Protein AF-B7IHK9-F1 (afdb_monomer_lite)

Sequence (211 aa):
MLEVIFTLIFIVLFRFIILKFLGYDRKSILLRDSEFWSLLIFVGIALSIFFDKSNYLLYILVLLGILMNVFNYISYRLTFASMLSRIFIFLILLFPKYIWIVSIFAIFSIYRMKRTPIYNWIYNSKVAEQIAKTCEKGEYTRKPIIVFAPFNRSAIFYGKGFTVNVKEDKAIFRISRKTHRLLGFPKLSEFCEKFSEYIRGWLNDKGKEFN

Foldseek 3Di:
DVVLVVLVVCVVVVVVVLCVVLPVDPPDPVCVVLVVVLVVLVVQLSVCVVPPPPCPSNVVSLVVQLVSLVVCCVQFVDDPLLSVLSNVQSVQSSPSVRNVVNVVSVVVVSVVCVQEPEDEPPPVLVVLLVLLVVADADDDDQAKDKDFDALCGWYWYTDRQKIWTDDRGIITIGHDPVSCVVSVRGPVNSSVVVVVVVSSVVSVVVVVVVD

Organism: Thermosipho africanus (strain TCF52B) (NCBI:txid484019)

Secondary structure (DSSP, 8-state):
-HHHHHHHHHHHHHHHHHHHHTT--TT-HHHHHHHHHHHHHHHHHHHHHHH-TTSHHHHHHHHHHHHHHHHHHHHH---HHHHHHHHHHHHHTT-GGGTTHHHHHHHHHHHHHHHS-EEE-HHHHHHHHHHHTTSPB----SSPEEEE---SS-EEEEETTEEEEEETTEEEEEE-HHHHHHTT-B-HHHHHHHHHHHHHHHHHHHHHHT-

pLDDT: mean 70.39, std 16.06, range [32.66, 94.06]

Structure (mmCIF, N/CA/C/O backbone):
data_AF-B7IHK9-F1
#
_entry.id   AF-B7IHK9-F1
#
loop_
_atom_site.group_PDB
_atom_site.id
_atom_site.type_symbol
_atom_site.label_atom_id
_atom_site.label_alt_id
_atom_site.label_comp_id
_atom_site.label_asym_id
_atom_site.label_entity_id
_atom_site.label_seq_id
_atom_site.pdbx_PDB_ins_code
_atom_site.Cartn_x
_atom_site.Cartn_y
_atom_site.Cartn_z
_atom_site.occupancy
_atom_site.B_iso_or_equiv
_atom_site.auth_seq_id
_atom_site.auth_comp_id
_atom_site.auth_asym_id
_atom_site.auth_atom_id
_atom_site.pdbx_PDB_model_num
ATOM 1 N N . MET A 1 1 ? -17.037 -0.807 33.272 1.00 53.00 1 MET A N 1
ATOM 2 C CA . MET A 1 1 ? -15.613 -0.616 33.649 1.00 53.00 1 MET A CA 1
ATOM 3 C C . MET A 1 1 ? -14.760 -1.805 33.204 1.00 53.00 1 MET A C 1
ATOM 5 O O . MET A 1 1 ? -13.870 -1.609 32.387 1.00 53.00 1 MET A O 1
ATOM 9 N N . LEU A 1 2 ? -15.082 -3.030 33.641 1.00 53.53 2 LEU A N 1
ATOM 10 C CA . LEU A 1 2 ? -14.418 -4.263 33.188 1.00 53.53 2 LEU A CA 1
ATOM 11 C C . LEU A 1 2 ? -14.478 -4.444 31.657 1.00 53.53 2 LEU A C 1
ATOM 13 O O . LEU A 1 2 ? -13.481 -4.779 31.033 1.00 53.53 2 LEU A O 1
ATOM 17 N N . GLU A 1 3 ? -15.623 -4.120 31.050 1.00 52.09 3 GLU A N 1
ATOM 18 C CA . GLU A 1 3 ? -15.845 -4.181 29.597 1.00 52.09 3 GLU A CA 1
ATOM 19 C C . GLU A 1 3 ? -14.900 -3.268 28.806 1.00 52.09 3 GLU A C 1
ATOM 21 O O . GLU A 1 3 ? -14.404 -3.654 27.752 1.00 52.09 3 GLU A O 1
ATOM 26 N N . VAL A 1 4 ? -14.590 -2.076 29.327 1.00 56.28 4 VAL A N 1
ATOM 27 C CA . VAL A 1 4 ? -13.685 -1.115 28.674 1.00 56.28 4 VAL A CA 1
ATOM 28 C C . VAL A 1 4 ? -12.248 -1.630 28.725 1.00 56.28 4 VAL A C 1
ATOM 30 O O . VAL A 1 4 ? -11.572 -1.650 27.700 1.00 56.28 4 VAL A O 1
ATOM 33 N N . ILE A 1 5 ? -11.808 -2.122 29.889 1.00 58.84 5 ILE A N 1
ATOM 34 C CA . ILE A 1 5 ? -10.473 -2.712 30.083 1.00 58.84 5 ILE A CA 1
ATOM 35 C C . ILE A 1 5 ? -10.306 -3.959 29.209 1.00 58.84 5 ILE A C 1
ATOM 37 O O . ILE A 1 5 ? -9.303 -4.094 28.512 1.00 58.84 5 ILE A O 1
ATOM 41 N N . PHE A 1 6 ? -11.307 -4.840 29.187 1.00 57.94 6 PHE A N 1
ATOM 42 C CA . PHE A 1 6 ? -11.294 -6.046 28.366 1.00 57.94 6 PHE A CA 1
ATOM 43 C C . PHE A 1 6 ? -11.250 -5.710 26.872 1.00 57.94 6 PHE A C 1
ATOM 45 O O . PHE A 1 6 ? -10.458 -6.293 26.138 1.00 57.94 6 PHE A O 1
ATOM 52 N N . THR A 1 7 ? -12.024 -4.717 26.422 1.00 58.62 7 THR A N 1
ATOM 53 C CA . THR A 1 7 ? -12.016 -4.265 25.020 1.00 58.62 7 THR A CA 1
ATOM 54 C C . THR A 1 7 ? -10.671 -3.639 24.639 1.00 58.62 7 THR A C 1
ATOM 56 O O . THR A 1 7 ? -10.183 -3.857 23.534 1.00 58.62 7 THR A O 1
ATOM 59 N N . LEU A 1 8 ? -10.017 -2.925 25.559 1.00 59.84 8 LEU A N 1
ATOM 60 C CA . LEU A 1 8 ? -8.675 -2.366 25.374 1.00 59.84 8 LEU A CA 1
ATOM 61 C C . LEU A 1 8 ? -7.597 -3.441 25.261 1.00 59.84 8 LEU A C 1
ATOM 63 O O . LEU A 1 8 ? -6.810 -3.424 24.314 1.00 59.84 8 LEU A O 1
ATOM 67 N N . ILE A 1 9 ? -7.585 -4.389 26.199 1.00 60.88 9 ILE A N 1
ATOM 68 C CA . ILE A 1 9 ? -6.661 -5.527 26.192 1.00 60.88 9 ILE A CA 1
ATOM 69 C C . ILE A 1 9 ? -6.882 -6.360 24.931 1.00 60.88 9 ILE A C 1
ATOM 71 O O . ILE A 1 9 ? -5.911 -6.710 24.260 1.00 60.88 9 ILE A O 1
ATOM 75 N N . PHE A 1 10 ? -8.142 -6.603 24.560 1.00 62.03 10 PHE A N 1
ATOM 76 C CA . PHE A 1 10 ? -8.496 -7.266 23.316 1.00 62.03 10 PHE A CA 1
ATOM 77 C C . PHE A 1 10 ? -7.943 -6.493 22.123 1.00 62.03 10 PHE A C 1
ATOM 79 O O . PHE A 1 10 ? -7.165 -7.061 21.382 1.00 62.03 10 PHE A O 1
ATOM 86 N N . ILE A 1 11 ? -8.220 -5.198 21.956 1.00 58.72 11 ILE A N 1
ATOM 87 C CA . ILE A 1 11 ? -7.730 -4.420 20.805 1.00 58.72 11 ILE A CA 1
ATOM 88 C C . ILE A 1 11 ? -6.197 -4.419 20.719 1.00 58.72 11 ILE A C 1
ATOM 90 O O . ILE A 1 11 ? -5.654 -4.570 19.623 1.00 58.72 11 ILE A O 1
ATOM 94 N N . VAL A 1 12 ? -5.489 -4.294 21.846 1.00 58.69 12 VAL A N 1
ATOM 95 C CA . VAL A 1 12 ? -4.018 -4.313 21.880 1.00 58.69 12 VAL A CA 1
ATOM 96 C C . VAL A 1 12 ? -3.480 -5.699 21.517 1.00 58.69 12 VAL A C 1
ATOM 98 O O . VAL A 1 12 ? -2.696 -5.814 20.573 1.00 58.69 12 VAL A O 1
ATOM 101 N N . LEU A 1 13 ? -3.922 -6.761 22.199 1.00 51.97 13 LEU A N 1
ATOM 102 C CA . LEU A 1 13 ? -3.488 -8.136 21.919 1.00 51.97 13 LEU A CA 1
ATOM 103 C C . LEU A 1 13 ? -3.868 -8.567 20.503 1.00 51.97 13 LEU A C 1
ATOM 105 O O . LEU A 1 13 ? -3.041 -9.111 19.777 1.00 51.97 13 LEU A O 1
ATOM 109 N N . PHE A 1 14 ? -5.088 -8.263 20.078 1.00 56.47 14 PHE A N 1
ATOM 110 C CA . PHE A 1 14 ? -5.621 -8.573 18.758 1.00 56.47 14 PHE A CA 1
ATOM 111 C C . PHE A 1 14 ? -4.801 -7.885 17.668 1.00 56.47 14 PHE A C 1
ATOM 113 O O . PHE A 1 14 ? -4.414 -8.529 16.697 1.00 56.47 14 PHE A O 1
ATOM 120 N N . ARG A 1 15 ? -4.405 -6.621 17.863 1.00 53.59 15 ARG A N 1
ATOM 121 C CA . ARG A 1 15 ? -3.513 -5.904 16.943 1.00 53.59 15 ARG A CA 1
ATOM 122 C C . ARG A 1 15 ? -2.132 -6.558 16.840 1.00 53.59 15 ARG A C 1
ATOM 124 O O . ARG A 1 15 ? -1.636 -6.724 15.728 1.00 53.59 15 ARG A O 1
ATOM 131 N N . PHE A 1 16 ? -1.528 -6.978 17.954 1.00 50.44 16 PHE A N 1
ATOM 132 C CA . PHE A 1 16 ? -0.234 -7.677 17.942 1.00 50.44 16 PHE A CA 1
ATOM 133 C C . PHE A 1 16 ? -0.311 -9.076 17.314 1.00 50.44 16 PHE A C 1
ATOM 135 O O . PHE A 1 16 ? 0.596 -9.465 16.576 1.00 50.44 16 PHE A O 1
ATOM 142 N N . ILE A 1 17 ? -1.395 -9.814 17.561 1.00 48.75 17 ILE A N 1
ATOM 143 C CA . ILE A 1 17 ? -1.632 -11.143 16.988 1.00 48.75 17 ILE A CA 1
ATOM 144 C C . ILE A 1 17 ? -1.840 -11.041 15.474 1.00 48.75 17 ILE A C 1
ATOM 146 O O . ILE A 1 17 ? -1.217 -11.797 14.737 1.00 48.75 17 ILE A O 1
ATOM 150 N N . ILE A 1 18 ? -2.623 -10.070 14.993 1.00 47.12 18 ILE A N 1
ATOM 151 C CA . ILE A 1 18 ? -2.865 -9.835 13.558 1.00 47.12 18 ILE A CA 1
ATOM 152 C C . ILE A 1 18 ? -1.580 -9.437 12.834 1.00 47.12 18 ILE A C 1
ATOM 154 O O . ILE A 1 18 ? -1.286 -9.981 11.773 1.00 47.12 18 ILE A O 1
ATOM 158 N N . LEU A 1 19 ? -0.788 -8.526 13.409 1.00 48.34 19 LEU A N 1
ATOM 159 C CA . LEU A 1 19 ? 0.501 -8.133 12.834 1.00 48.34 19 LEU A CA 1
ATOM 160 C C . LEU A 1 19 ? 1.460 -9.333 12.740 1.00 48.34 19 LEU A C 1
ATOM 162 O O . LEU A 1 19 ? 2.167 -9.486 11.747 1.00 48.34 19 LEU A O 1
ATOM 166 N N . LYS A 1 20 ? 1.444 -10.235 13.728 1.00 38.94 20 LYS A N 1
ATOM 167 C CA . LYS A 1 20 ? 2.249 -11.463 13.698 1.00 38.94 20 LYS A CA 1
ATOM 168 C C . LYS A 1 20 ? 1.722 -12.491 12.682 1.00 38.94 20 LYS A C 1
ATOM 170 O O . LYS A 1 20 ? 2.522 -13.066 11.952 1.00 38.94 20 LYS A O 1
ATOM 175 N N . PHE A 1 21 ? 0.406 -12.699 12.597 1.00 43.78 21 PHE A N 1
ATOM 176 C CA . PHE A 1 21 ? -0.220 -13.669 11.682 1.00 43.78 21 PHE A CA 1
ATOM 177 C C . PHE A 1 21 ? -0.169 -13.245 10.208 1.00 43.78 21 PHE A C 1
ATOM 179 O O . PHE A 1 21 ? -0.118 -14.096 9.328 1.00 43.78 21 PHE A O 1
ATOM 186 N N . LEU A 1 22 ? -0.166 -11.940 9.922 1.00 42.59 22 LEU A N 1
ATOM 187 C CA . LEU A 1 22 ? -0.111 -11.404 8.556 1.00 42.59 22 LEU A CA 1
ATOM 188 C C . LEU A 1 22 ? 1.321 -11.247 8.012 1.00 42.59 22 LEU A C 1
ATOM 190 O O . LEU A 1 22 ? 1.508 -10.638 6.960 1.00 42.59 22 LEU A O 1
ATOM 194 N N . GLY A 1 23 ? 2.338 -11.770 8.709 1.00 35.66 23 GLY A N 1
ATOM 195 C CA . GLY A 1 23 ? 3.727 -11.729 8.241 1.00 35.66 23 GLY A CA 1
ATOM 196 C C . GLY A 1 23 ? 4.318 -10.318 8.175 1.00 35.66 23 GLY A C 1
ATOM 197 O O . GLY A 1 23 ? 5.207 -10.060 7.363 1.00 35.66 23 GLY A O 1
ATOM 198 N N . TYR A 1 24 ? 3.823 -9.390 9.004 1.00 42.25 24 TYR A N 1
ATOM 199 C CA . TYR A 1 24 ? 4.371 -8.040 9.111 1.00 42.25 24 TYR A CA 1
ATOM 200 C C . TYR A 1 24 ? 5.760 -8.115 9.760 1.00 42.25 24 TYR A C 1
ATOM 202 O O . TYR A 1 24 ? 5.908 -8.123 10.984 1.00 42.25 24 TYR A O 1
ATOM 210 N N . ASP A 1 25 ? 6.800 -8.205 8.932 1.00 38.53 25 ASP A N 1
ATOM 211 C CA . ASP A 1 25 ? 8.175 -8.170 9.414 1.00 38.53 25 ASP A CA 1
ATOM 212 C C . ASP A 1 25 ? 8.459 -6.762 9.974 1.00 38.53 25 ASP A C 1
ATOM 214 O O . ASP A 1 25 ? 8.262 -5.749 9.296 1.00 38.53 25 ASP A O 1
ATOM 218 N N . ARG A 1 26 ? 8.885 -6.685 11.243 1.00 40.47 26 ARG A N 1
ATOM 219 C CA . ARG 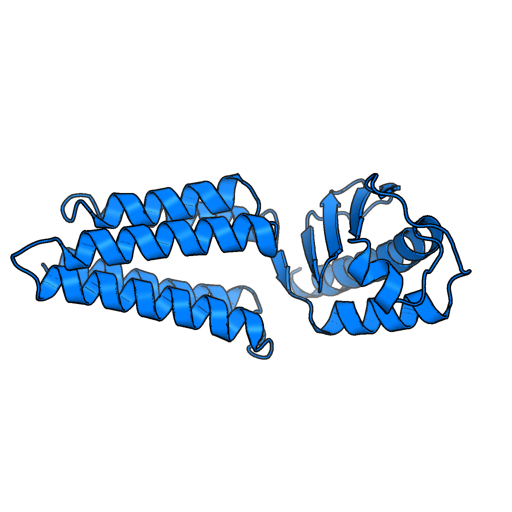A 1 26 ? 8.959 -5.478 12.104 1.00 40.47 26 ARG A CA 1
ATOM 220 C C . ARG A 1 26 ? 9.871 -4.342 11.589 1.00 40.47 26 ARG A C 1
ATOM 222 O O . ARG A 1 26 ? 10.191 -3.430 12.352 1.00 40.47 26 ARG A O 1
ATOM 229 N N . LYS A 1 27 ? 10.349 -4.365 10.346 1.00 32.66 27 LYS A N 1
ATOM 230 C CA . LYS A 1 27 ? 11.516 -3.592 9.884 1.00 32.66 27 LYS A CA 1
ATOM 231 C C . LYS A 1 27 ? 11.222 -2.213 9.287 1.00 32.66 27 LYS A C 1
ATOM 233 O O . LYS A 1 27 ? 12.161 -1.453 9.076 1.00 32.66 27 LYS A O 1
ATOM 238 N N . SER A 1 28 ? 9.969 -1.830 9.034 1.00 39.12 28 SER A N 1
ATOM 239 C CA . SER A 1 28 ? 9.675 -0.502 8.471 1.00 39.12 28 SER A CA 1
ATOM 240 C C . SER A 1 28 ? 9.427 0.559 9.549 1.00 39.12 28 SER A C 1
ATOM 242 O O . SER A 1 28 ? 8.359 0.592 10.159 1.00 39.12 28 SER A O 1
ATOM 244 N N . ILE A 1 29 ? 10.399 1.456 9.724 1.00 35.28 29 ILE A N 1
ATOM 245 C CA . ILE A 1 29 ? 10.395 2.566 10.697 1.00 35.28 29 ILE A CA 1
ATOM 246 C C . ILE A 1 29 ? 9.140 3.455 10.567 1.00 35.28 29 ILE A C 1
ATOM 248 O O . ILE A 1 29 ? 8.509 3.765 11.564 1.00 35.28 29 ILE A O 1
ATOM 252 N N . LEU A 1 30 ? 8.682 3.760 9.347 1.00 33.56 30 LEU A N 1
ATOM 253 C CA . LEU A 1 30 ? 7.534 4.657 9.115 1.00 33.56 30 LEU A CA 1
ATOM 254 C C . LEU A 1 30 ? 6.160 4.067 9.486 1.00 33.56 30 LEU A C 1
ATOM 256 O O . LEU A 1 30 ? 5.282 4.792 9.954 1.00 33.56 30 LEU A O 1
ATOM 260 N N . LEU A 1 31 ? 5.956 2.756 9.293 1.00 41.50 31 LEU A N 1
ATOM 261 C CA . LEU A 1 31 ? 4.771 2.082 9.842 1.00 41.50 31 LEU A CA 1
ATOM 262 C C . LEU A 1 31 ? 4.853 2.057 11.351 1.00 41.50 31 LEU A C 1
ATOM 264 O O . LEU A 1 31 ? 3.855 2.360 11.986 1.00 41.50 31 LEU A O 1
ATOM 268 N N . ARG A 1 32 ? 6.041 1.774 11.896 1.00 45.56 32 ARG A N 1
ATOM 269 C CA . ARG A 1 32 ? 6.283 1.774 13.332 1.00 45.56 32 ARG A CA 1
ATOM 270 C C . ARG A 1 32 ? 5.924 3.130 13.939 1.00 45.56 32 ARG A C 1
ATOM 272 O O . ARG A 1 32 ? 5.218 3.131 14.931 1.00 45.56 32 ARG A O 1
ATOM 279 N N . ASP A 1 33 ? 6.273 4.245 13.296 1.00 39.97 33 ASP A N 1
ATOM 280 C CA . ASP A 1 33 ? 5.913 5.591 13.756 1.00 39.97 33 ASP A CA 1
ATOM 281 C C . ASP A 1 33 ? 4.406 5.847 13.661 1.00 39.97 33 ASP A C 1
ATOM 283 O O . ASP A 1 33 ? 3.785 6.228 14.647 1.00 39.97 33 ASP A O 1
ATOM 287 N N . SER A 1 34 ? 3.767 5.593 12.513 1.00 47.97 34 SER A N 1
ATOM 288 C CA . SER A 1 34 ? 2.313 5.800 12.380 1.00 47.97 34 SER A CA 1
ATOM 289 C C . SER A 1 34 ? 1.496 4.884 13.304 1.00 47.97 34 SER A C 1
ATOM 291 O O . SER A 1 34 ? 0.460 5.282 13.840 1.00 47.97 34 SER A O 1
ATOM 293 N N . GLU A 1 35 ? 1.976 3.658 13.522 1.00 52.25 35 GLU A N 1
ATOM 294 C CA . GLU A 1 35 ? 1.379 2.679 14.417 1.00 52.25 35 GLU A CA 1
ATOM 295 C C . GLU A 1 35 ? 1.620 3.062 15.873 1.00 52.25 35 GLU A C 1
ATOM 297 O O . GLU A 1 35 ? 0.675 3.000 16.653 1.00 52.25 35 GLU A O 1
ATOM 302 N N . PHE A 1 36 ? 2.812 3.548 16.216 1.00 51.72 36 PHE A N 1
ATOM 303 C CA . PHE A 1 36 ? 3.159 4.074 17.532 1.00 51.72 36 PHE A CA 1
ATOM 304 C C . PHE A 1 36 ? 2.331 5.309 17.880 1.00 51.72 36 PHE A C 1
ATOM 306 O O . PHE A 1 36 ? 1.710 5.328 18.934 1.00 51.72 36 PHE A O 1
ATOM 313 N N . TRP A 1 37 ? 2.205 6.283 16.975 1.00 51.16 37 TRP A N 1
ATOM 314 C CA . TRP A 1 37 ? 1.340 7.448 17.171 1.00 51.16 37 TRP A CA 1
ATOM 315 C C . TRP A 1 37 ? -0.131 7.050 17.290 1.00 51.16 37 TRP A C 1
ATOM 317 O O . TRP A 1 37 ? -0.836 7.545 18.163 1.00 51.16 37 TRP A O 1
ATOM 327 N N . SER A 1 38 ? -0.607 6.107 16.471 1.00 57.72 38 SER A N 1
ATOM 328 C CA . SER A 1 38 ? -1.976 5.597 16.614 1.00 57.72 38 SER A CA 1
ATOM 329 C C . SER A 1 38 ? -2.192 4.838 17.929 1.00 57.72 38 SER A C 1
ATOM 331 O O . SER A 1 38 ? -3.289 4.881 18.471 1.00 57.72 38 SER A O 1
ATOM 333 N N . LEU A 1 39 ? -1.165 4.151 18.443 1.00 60.03 39 LEU A N 1
ATOM 334 C CA . LEU A 1 39 ? -1.199 3.448 19.723 1.00 60.03 39 LEU A CA 1
ATOM 335 C C . LEU A 1 39 ? -1.159 4.448 20.883 1.00 60.03 39 LEU A C 1
ATOM 337 O O . LEU A 1 39 ? -1.947 4.308 21.805 1.00 60.03 39 LEU A O 1
ATOM 341 N N . LEU A 1 40 ? -0.324 5.486 20.806 1.00 58.00 40 LEU A N 1
ATOM 342 C CA . LEU A 1 40 ? -0.266 6.585 21.770 1.00 58.00 40 LEU A CA 1
ATOM 343 C C . LEU A 1 40 ? -1.588 7.341 21.850 1.00 58.00 40 LEU A C 1
ATOM 345 O O . LEU A 1 40 ? -2.069 7.589 22.947 1.00 58.00 40 LEU A O 1
ATOM 349 N N . ILE A 1 41 ? -2.206 7.664 20.710 1.00 60.59 41 ILE A N 1
ATOM 350 C CA . ILE A 1 41 ? -3.528 8.304 20.686 1.00 60.59 41 ILE A CA 1
ATOM 351 C C . ILE A 1 41 ? -4.577 7.363 21.275 1.00 60.59 41 ILE A C 1
ATOM 353 O O . ILE A 1 41 ? -5.404 7.798 22.067 1.00 60.59 41 ILE A O 1
ATOM 357 N N . PHE A 1 42 ? -4.528 6.070 20.953 1.00 62.81 42 PHE A N 1
ATOM 358 C CA . PHE A 1 42 ? -5.468 5.095 21.503 1.00 62.81 42 PHE A CA 1
ATOM 359 C C . PHE A 1 42 ? -5.314 4.922 23.023 1.00 62.81 42 PHE A C 1
ATOM 361 O O . PHE A 1 42 ? -6.307 4.911 23.744 1.00 62.81 42 PHE A O 1
ATOM 368 N N . VAL A 1 43 ? -4.078 4.846 23.522 1.00 61.16 43 VAL A N 1
ATOM 369 C CA . VAL A 1 43 ? -3.761 4.797 24.957 1.00 61.16 43 VAL A CA 1
ATOM 370 C C . VAL A 1 43 ? -4.144 6.109 25.639 1.00 61.16 43 VAL A C 1
ATOM 372 O O . VAL A 1 43 ? -4.715 6.080 26.721 1.00 61.16 43 VAL A O 1
ATOM 375 N N . GLY A 1 44 ? -3.911 7.254 24.998 1.00 62.06 44 GLY A N 1
ATOM 376 C CA . GLY A 1 44 ? -4.339 8.562 25.490 1.00 62.06 44 GLY A CA 1
ATOM 377 C C . GLY A 1 44 ? -5.858 8.661 25.626 1.00 62.06 44 GLY A C 1
ATOM 378 O O . GLY A 1 44 ? -6.342 9.129 26.650 1.00 62.06 44 GLY A O 1
ATOM 379 N N . ILE A 1 45 ? -6.609 8.173 24.631 1.00 63.88 45 ILE A N 1
ATOM 380 C CA . ILE A 1 45 ? -8.081 8.106 24.657 1.00 63.88 45 ILE A CA 1
ATOM 381 C C . ILE A 1 45 ? -8.560 7.152 25.756 1.00 63.88 45 ILE A C 1
ATOM 383 O O . ILE A 1 45 ? -9.510 7.446 26.471 1.00 63.88 45 ILE A O 1
ATOM 387 N N . ALA A 1 46 ? -7.895 6.011 25.922 1.00 61.97 46 ALA A N 1
ATOM 388 C CA . ALA A 1 46 ? -8.211 5.081 26.994 1.00 61.97 46 ALA A CA 1
ATOM 389 C C . ALA A 1 46 ? -8.022 5.731 28.366 1.00 61.97 46 ALA A C 1
ATOM 391 O O . ALA A 1 46 ? -8.937 5.715 29.181 1.00 61.97 46 ALA A O 1
ATOM 392 N N . LEU A 1 47 ? -6.861 6.347 28.599 1.00 61.97 47 LEU A N 1
ATOM 393 C CA . LEU A 1 47 ? -6.542 7.031 29.849 1.00 61.97 47 LEU A CA 1
ATOM 394 C C . LEU A 1 47 ? -7.493 8.206 30.109 1.00 61.97 47 LEU A C 1
ATOM 396 O O . LEU A 1 47 ? -7.927 8.379 31.244 1.00 61.97 47 LEU A O 1
ATOM 400 N N . SER A 1 48 ? -7.890 8.970 29.089 1.00 63.78 48 SER A N 1
ATOM 401 C CA . SER A 1 48 ? -8.843 10.069 29.276 1.00 63.78 48 SER A CA 1
ATOM 402 C C . SER A 1 48 ? -10.235 9.581 29.692 1.00 63.78 48 SER A C 1
ATOM 404 O O . SER A 1 48 ? -10.850 10.214 30.544 1.00 63.78 48 SER A O 1
ATOM 406 N N . ILE A 1 49 ? -10.688 8.416 29.210 1.00 64.94 49 ILE A N 1
ATOM 407 C CA . ILE A 1 49 ? -11.935 7.774 29.672 1.00 64.94 49 ILE A CA 1
ATOM 408 C C . ILE A 1 49 ? -11.852 7.367 31.160 1.00 64.94 49 ILE A C 1
ATOM 410 O O . ILE A 1 49 ? -12.878 7.343 31.839 1.00 64.94 49 ILE A O 1
ATOM 414 N N . PHE A 1 50 ? -10.659 7.055 31.688 1.00 60.91 50 PHE A N 1
ATOM 415 C CA . PHE A 1 50 ? -10.468 6.674 33.098 1.00 60.91 50 PHE A CA 1
ATOM 416 C C . PHE A 1 50 ? -10.263 7.862 34.047 1.00 60.91 50 PHE A C 1
ATOM 418 O O . PHE A 1 50 ? -10.681 7.783 35.201 1.00 60.91 50 PHE A O 1
ATOM 425 N N . PHE A 1 51 ? -9.603 8.931 33.591 1.00 57.59 51 PHE A N 1
ATOM 426 C CA . PHE A 1 51 ? -9.102 9.995 34.470 1.00 57.59 51 PHE A CA 1
ATOM 427 C C . PHE A 1 51 ? -9.800 11.352 34.303 1.00 57.59 51 PHE A C 1
ATOM 429 O O . PHE A 1 51 ? -9.723 12.171 35.219 1.00 57.59 51 PHE A O 1
ATOM 436 N N . ASP A 1 52 ? -10.487 11.615 33.187 1.00 57.50 52 ASP A N 1
ATOM 437 C CA . ASP A 1 52 ? -11.055 12.938 32.911 1.00 57.50 52 ASP A CA 1
ATOM 438 C C . ASP A 1 52 ? -12.569 12.989 33.181 1.00 57.50 52 ASP A C 1
ATOM 440 O O . ASP A 1 52 ? -13.376 12.432 32.441 1.00 57.50 52 ASP A O 1
ATOM 444 N N . LYS A 1 53 ? -12.977 13.710 34.236 1.00 55.69 53 LYS A N 1
ATOM 445 C CA . LYS A 1 53 ? -14.398 13.998 34.522 1.00 55.69 53 LYS A CA 1
ATOM 446 C C . LYS A 1 53 ? -15.009 15.017 33.552 1.00 55.69 53 LYS A C 1
ATOM 448 O O . LYS A 1 53 ? -16.230 15.145 33.510 1.00 55.69 53 LYS A O 1
ATOM 453 N N . SER A 1 54 ? -14.188 15.767 32.814 1.00 60.75 54 SER A N 1
ATOM 454 C CA . SER A 1 54 ? -14.632 16.915 32.017 1.00 60.75 54 SER A CA 1
ATOM 455 C C . SER A 1 54 ? -14.888 16.598 30.537 1.00 60.75 54 SER A C 1
ATOM 457 O O . SER A 1 54 ? -15.426 17.441 29.826 1.00 60.75 54 SER A O 1
ATOM 459 N N . ASN A 1 55 ? -14.550 15.389 30.066 1.00 69.44 55 ASN A N 1
ATOM 460 C CA . ASN A 1 55 ? -14.655 14.912 28.674 1.00 69.44 55 ASN A CA 1
ATOM 461 C C . ASN A 1 55 ? -13.886 15.731 27.606 1.00 69.44 55 ASN A C 1
ATOM 463 O O . ASN A 1 55 ? -13.738 15.258 26.479 1.00 69.44 55 ASN A O 1
ATOM 467 N N . TYR A 1 56 ? -13.361 16.924 27.907 1.00 69.69 56 TYR A N 1
ATOM 468 C CA . TYR A 1 56 ? -12.688 17.780 26.922 1.00 69.69 56 TYR A CA 1
ATOM 469 C C . TYR A 1 56 ? -11.409 17.155 26.360 1.00 69.69 56 TYR A C 1
ATOM 471 O O . TYR A 1 56 ? -11.181 17.217 25.149 1.00 69.69 56 TYR A O 1
ATOM 479 N N . LEU A 1 57 ? -10.604 16.493 27.199 1.00 69.31 57 LEU A N 1
ATOM 480 C CA . LEU A 1 57 ? -9.388 15.814 26.747 1.00 69.31 57 LEU A CA 1
ATOM 481 C C . LEU A 1 57 ? -9.725 14.663 25.786 1.00 69.31 57 LEU A C 1
ATOM 483 O O . LEU A 1 57 ? -9.046 14.470 24.777 1.00 69.31 57 LEU A O 1
ATOM 487 N N . LEU A 1 58 ? -10.806 13.928 26.067 1.00 72.06 58 LEU A N 1
ATOM 488 C CA . LEU A 1 58 ? -11.318 12.858 25.210 1.00 72.06 58 LEU A CA 1
ATOM 489 C C . LEU A 1 58 ? -11.705 13.388 23.822 1.00 72.06 58 LEU A C 1
ATOM 491 O O . LEU A 1 58 ? -11.269 12.824 22.816 1.00 72.06 58 LEU A O 1
ATOM 495 N N . TYR A 1 59 ? -12.456 14.491 23.753 1.00 72.12 59 TYR A N 1
ATOM 496 C CA . TYR A 1 59 ? -12.853 15.094 22.477 1.00 72.12 59 TYR A CA 1
ATOM 497 C C . TYR A 1 59 ? -11.648 15.558 21.649 1.00 72.12 59 TYR A C 1
ATOM 499 O O . TYR A 1 59 ? -11.595 15.290 20.447 1.00 72.12 59 TYR A O 1
ATOM 507 N N . ILE A 1 60 ? -10.654 16.192 22.282 1.00 73.06 60 ILE A N 1
ATOM 508 C CA . ILE A 1 60 ? -9.427 16.649 21.608 1.00 73.06 60 ILE A CA 1
ATOM 509 C C . ILE A 1 60 ? -8.651 15.462 21.027 1.00 73.06 60 ILE A C 1
ATOM 511 O O . ILE A 1 60 ? -8.222 15.500 19.872 1.00 73.06 60 ILE A O 1
ATOM 515 N N . LEU A 1 61 ? -8.495 14.382 21.793 1.00 71.38 61 LEU A N 1
ATOM 516 C CA . LEU A 1 61 ? -7.756 13.200 21.351 1.00 71.38 61 LEU A CA 1
ATOM 517 C C . LEU A 1 61 ? -8.477 12.436 20.233 1.00 71.38 61 LEU A C 1
ATOM 519 O O . LEU A 1 61 ? -7.831 11.979 19.287 1.00 71.38 61 LEU A O 1
ATOM 523 N N . VAL A 1 62 ? -9.808 12.335 20.293 1.00 74.12 62 VAL A N 1
ATOM 524 C CA . VAL A 1 62 ? -10.620 11.753 19.213 1.00 74.12 62 VAL A CA 1
ATOM 525 C C . VAL A 1 62 ? -10.509 12.590 17.938 1.00 74.12 62 VAL A C 1
ATOM 527 O O . VAL A 1 62 ? -10.288 12.032 16.860 1.00 74.12 62 VAL A O 1
ATOM 530 N N . LEU A 1 63 ? -10.579 13.919 18.050 1.00 75.94 63 LEU A N 1
ATOM 531 C CA . LEU A 1 63 ? -10.397 14.831 16.921 1.00 75.94 63 LEU A CA 1
ATOM 532 C C . LEU A 1 63 ? -9.012 14.659 16.282 1.00 75.94 63 LEU A C 1
ATOM 534 O O . LEU A 1 63 ? -8.914 14.507 15.064 1.00 75.94 63 LEU A O 1
ATOM 538 N N . LEU A 1 64 ? -7.948 14.609 17.090 1.00 73.38 64 LEU A N 1
ATOM 539 C CA . LEU A 1 64 ? -6.586 14.349 16.614 1.00 73.38 64 LEU A CA 1
ATOM 540 C C . LEU A 1 64 ? -6.477 12.990 15.910 1.00 73.38 64 LEU A C 1
ATOM 542 O O . LEU A 1 64 ? -5.879 12.905 14.837 1.00 73.38 64 LEU A O 1
ATOM 546 N N . GLY A 1 65 ? -7.101 11.940 16.451 1.00 71.81 65 GLY A N 1
ATOM 547 C CA . GLY A 1 65 ? -7.158 10.618 15.823 1.00 71.81 65 GLY A CA 1
ATOM 548 C C . GLY A 1 65 ? -7.820 10.638 14.441 1.00 71.81 65 GLY A C 1
ATOM 549 O O . GLY A 1 65 ? -7.288 10.059 13.487 1.00 71.81 65 GLY A O 1
ATOM 550 N N . ILE A 1 66 ? -8.938 11.358 14.299 1.00 75.69 66 ILE A N 1
ATOM 551 C CA . ILE A 1 66 ? -9.637 11.542 13.019 1.00 75.69 66 ILE A CA 1
ATOM 552 C C . ILE A 1 66 ? -8.762 12.322 12.033 1.00 75.69 66 ILE A C 1
ATOM 554 O O . ILE A 1 66 ? -8.561 11.858 10.909 1.00 75.69 66 ILE A O 1
ATOM 558 N N . LEU A 1 67 ? -8.193 13.459 12.446 1.00 75.25 67 LEU A N 1
ATOM 559 C CA . LEU A 1 67 ? -7.325 14.285 11.598 1.00 75.25 67 LEU A CA 1
ATOM 560 C C . LEU A 1 67 ? -6.115 13.495 11.091 1.00 75.25 67 LEU A C 1
ATOM 562 O O . LEU A 1 67 ? -5.803 13.520 9.900 1.00 75.25 67 LEU A O 1
ATOM 566 N N . MET A 1 68 ? -5.475 12.721 11.966 1.00 69.50 68 MET A N 1
ATOM 567 C CA . MET A 1 68 ? -4.317 11.907 11.608 1.00 69.50 68 MET A CA 1
ATOM 568 C C . MET A 1 68 ? -4.698 10.748 10.674 1.00 69.50 68 MET A C 1
ATOM 570 O O . MET A 1 68 ? -3.936 10.380 9.780 1.00 69.50 68 MET A O 1
ATOM 574 N N . ASN A 1 69 ? -5.903 10.191 10.814 1.00 69.25 69 ASN A N 1
ATOM 575 C CA . ASN A 1 69 ? -6.429 9.180 9.899 1.00 69.25 69 ASN A CA 1
ATOM 576 C C . ASN A 1 69 ? -6.762 9.757 8.511 1.00 69.25 69 ASN A C 1
ATOM 578 O O . ASN A 1 69 ? -6.433 9.135 7.500 1.00 69.25 69 ASN A O 1
ATOM 582 N N . VAL A 1 70 ? -7.337 10.960 8.443 1.00 69.06 70 VAL A N 1
ATOM 583 C CA . VAL A 1 70 ? -7.559 11.685 7.178 1.00 69.06 70 VAL A CA 1
ATOM 584 C C . VAL A 1 70 ? -6.225 12.015 6.513 1.00 69.06 70 VAL A C 1
ATOM 586 O O . VAL A 1 70 ? -6.050 11.763 5.320 1.00 69.06 70 VAL A O 1
ATOM 589 N N . PHE A 1 71 ? -5.240 12.483 7.282 1.00 65.31 71 PHE A N 1
ATOM 590 C CA . PHE A 1 71 ? -3.884 12.688 6.782 1.00 65.31 71 PHE A CA 1
ATOM 591 C C . PHE A 1 71 ? -3.296 11.389 6.223 1.00 65.31 71 PHE A C 1
ATOM 593 O O . PHE A 1 71 ? -2.752 11.383 5.121 1.00 65.31 71 PHE A O 1
ATOM 600 N N . ASN A 1 72 ? -3.461 10.264 6.921 1.00 59.78 72 ASN A N 1
ATOM 601 C CA . ASN A 1 72 ? -2.985 8.969 6.443 1.00 59.78 72 ASN A CA 1
ATOM 602 C C . ASN A 1 72 ? -3.713 8.497 5.176 1.00 59.78 72 ASN A C 1
ATOM 604 O O . ASN A 1 72 ? -3.092 7.894 4.301 1.00 59.78 72 ASN A O 1
ATOM 608 N N . TYR A 1 73 ? -5.006 8.787 5.041 1.00 62.06 73 TYR A N 1
ATOM 609 C CA . TYR A 1 73 ? -5.754 8.531 3.814 1.00 62.06 73 TYR A CA 1
ATOM 610 C C . TYR A 1 73 ? -5.197 9.328 2.633 1.00 62.06 73 TYR A C 1
ATOM 612 O O . TYR A 1 73 ? -4.984 8.760 1.566 1.00 62.06 73 TYR A O 1
ATOM 620 N N . ILE A 1 74 ? -4.893 10.611 2.822 1.00 54.53 74 ILE A N 1
ATOM 621 C CA . ILE A 1 74 ? -4.359 11.470 1.759 1.00 54.53 74 ILE A CA 1
ATOM 622 C C . ILE A 1 74 ? -2.911 11.083 1.417 1.00 54.53 74 ILE A C 1
ATOM 624 O O . ILE A 1 74 ? -2.577 10.871 0.249 1.00 54.53 74 ILE A O 1
ATOM 628 N N . SER A 1 75 ? -2.060 10.950 2.435 1.00 46.59 75 SER A N 1
ATOM 629 C CA . SER A 1 75 ? -0.610 10.767 2.302 1.00 46.59 75 SER A CA 1
ATOM 630 C C . SER A 1 75 ? -0.219 9.343 1.924 1.00 46.59 75 SER A C 1
ATOM 632 O O . SER A 1 75 ? 0.624 9.143 1.049 1.00 46.59 75 SER A O 1
ATOM 634 N N . TYR A 1 76 ? -0.853 8.347 2.545 1.00 50.28 76 TYR A N 1
ATOM 635 C CA . TYR A 1 76 ? -0.575 6.929 2.306 1.00 50.28 76 TYR A CA 1
ATOM 636 C C . TYR A 1 76 ? -1.642 6.256 1.447 1.00 50.28 76 TYR A C 1
ATOM 638 O O . TYR A 1 76 ? -1.593 5.044 1.274 1.00 50.28 76 TYR A O 1
ATOM 646 N N . ARG A 1 77 ? -2.585 7.030 0.886 1.00 50.22 77 ARG A N 1
ATOM 647 C CA . ARG A 1 77 ? -3.602 6.563 -0.071 1.00 50.22 77 ARG A CA 1
ATOM 648 C C . ARG A 1 77 ? -4.340 5.316 0.395 1.00 50.22 77 ARG A C 1
ATOM 650 O O . ARG A 1 77 ? -4.635 4.439 -0.414 1.00 50.22 77 ARG A O 1
ATOM 657 N N . LEU A 1 78 ? -4.659 5.256 1.691 1.00 55.44 78 LEU A N 1
ATOM 658 C CA . LEU A 1 78 ? -5.518 4.208 2.230 1.00 55.44 78 LEU A CA 1
ATOM 659 C C . LEU A 1 78 ? -6.808 4.129 1.407 1.00 55.44 78 LEU A C 1
ATOM 661 O O . LEU A 1 78 ? -7.277 5.087 0.801 1.00 55.44 78 LEU A O 1
ATOM 665 N N . THR A 1 79 ? -7.413 2.956 1.389 1.00 57.62 79 THR A N 1
ATOM 666 C CA . THR A 1 79 ? -8.714 2.780 0.739 1.00 57.62 79 THR A CA 1
ATOM 667 C C . THR A 1 79 ? -9.785 3.521 1.534 1.00 57.62 79 THR A C 1
ATOM 669 O O . THR A 1 79 ? -9.794 3.445 2.761 1.00 57.62 79 THR A O 1
ATOM 672 N N . PHE A 1 80 ? -10.714 4.187 0.845 1.00 62.06 80 PHE A N 1
ATOM 673 C CA . PHE A 1 80 ? -11.790 4.979 1.461 1.00 62.06 80 PHE A CA 1
ATOM 674 C C . PHE A 1 80 ? -12.556 4.205 2.549 1.00 62.06 80 PHE A C 1
ATOM 676 O O . PHE A 1 80 ? -12.761 4.708 3.649 1.00 62.06 80 PHE A O 1
ATOM 683 N N . ALA A 1 81 ? -12.851 2.925 2.303 1.00 59.78 81 ALA A N 1
ATOM 684 C CA . ALA A 1 81 ? -13.480 2.044 3.289 1.00 59.78 81 ALA A CA 1
ATOM 685 C C . ALA A 1 81 ? -12.638 1.831 4.567 1.00 59.78 81 ALA A C 1
ATOM 687 O O . ALA A 1 81 ? -13.194 1.712 5.652 1.00 59.78 81 ALA A O 1
ATOM 688 N N . SER A 1 82 ? -11.303 1.802 4.458 1.00 63.50 82 SER A N 1
ATOM 689 C CA . SER A 1 82 ? -10.402 1.693 5.618 1.00 63.50 82 SER A CA 1
ATOM 690 C C . SER A 1 82 ? -10.263 3.012 6.378 1.00 63.50 82 SER A C 1
ATOM 692 O O . SER A 1 82 ? -9.974 2.990 7.572 1.00 63.50 82 SER A O 1
ATOM 694 N N . MET A 1 83 ? -10.417 4.149 5.697 1.00 70.31 83 MET A N 1
ATOM 695 C CA . MET A 1 83 ? -10.481 5.453 6.352 1.00 70.31 83 MET A CA 1
ATOM 696 C C . MET A 1 83 ? -11.769 5.548 7.173 1.00 70.31 83 MET A C 1
ATOM 698 O O . MET A 1 83 ? -11.698 5.824 8.368 1.00 70.31 83 MET A O 1
ATOM 702 N N . LEU A 1 84 ? -12.916 5.244 6.552 1.00 72.50 84 LEU A N 1
ATOM 703 C CA . LEU A 1 84 ? -14.231 5.251 7.196 1.00 72.50 84 LEU A CA 1
ATOM 704 C C . LEU A 1 84 ? -14.280 4.328 8.410 1.00 72.50 84 LEU A C 1
ATOM 706 O O . LEU A 1 84 ? -14.671 4.781 9.479 1.00 72.50 84 LEU A O 1
ATOM 710 N N . SER A 1 85 ? -13.833 3.072 8.285 1.00 68.38 85 SER A N 1
ATOM 711 C CA . SER A 1 85 ? -13.859 2.130 9.413 1.00 68.38 85 SER A CA 1
ATOM 712 C C . SER A 1 85 ? -13.093 2.660 10.626 1.00 68.38 85 SER A C 1
ATOM 714 O O . SER A 1 85 ? -13.568 2.560 11.750 1.00 68.38 85 SER A O 1
ATOM 716 N N . ARG A 1 86 ? -11.938 3.293 10.405 1.00 69.69 86 ARG A N 1
ATOM 717 C CA . ARG A 1 86 ? -11.137 3.907 11.468 1.00 69.69 86 ARG A CA 1
ATOM 718 C C . ARG A 1 86 ? -11.793 5.159 12.060 1.00 69.69 86 ARG A C 1
ATOM 720 O O . ARG A 1 86 ? -11.722 5.336 13.268 1.00 69.69 86 ARG A O 1
ATOM 727 N N . ILE A 1 87 ? -12.454 5.997 11.252 1.00 75.62 87 ILE A N 1
ATOM 728 C CA . ILE A 1 87 ? -13.239 7.141 11.758 1.00 75.62 87 ILE A CA 1
ATOM 729 C C . ILE A 1 87 ? -14.377 6.642 12.653 1.00 75.62 87 ILE A C 1
ATOM 731 O O . ILE A 1 87 ? -14.542 7.154 13.756 1.00 75.62 87 ILE A O 1
ATOM 735 N N . PHE A 1 88 ? -15.111 5.612 12.225 1.00 75.56 88 PHE A N 1
ATOM 736 C CA . PHE A 1 88 ? -16.178 5.022 13.033 1.00 75.56 88 PHE A CA 1
ATOM 737 C C . PHE A 1 88 ? -15.657 4.469 14.360 1.00 75.56 88 PHE A C 1
ATOM 739 O O . PHE A 1 88 ? -16.282 4.708 15.387 1.00 75.56 88 PHE A O 1
ATOM 746 N N . ILE A 1 89 ? -14.488 3.818 14.370 1.00 71.94 89 ILE A N 1
ATOM 747 C CA . ILE A 1 89 ? -13.845 3.380 15.618 1.00 71.94 89 ILE A CA 1
ATOM 748 C C . ILE A 1 89 ? -13.602 4.573 16.553 1.00 71.94 89 ILE A C 1
ATOM 750 O O . ILE A 1 89 ? -13.981 4.503 17.717 1.00 71.94 89 ILE A O 1
ATOM 754 N N . PHE A 1 90 ? -13.032 5.678 16.059 1.00 72.75 90 PHE A N 1
ATOM 755 C CA . PHE A 1 90 ? -12.792 6.871 16.880 1.00 72.75 90 PHE A CA 1
ATOM 756 C C . PHE A 1 90 ? -14.084 7.507 17.411 1.00 72.75 90 PHE A C 1
ATOM 758 O O . PHE A 1 90 ? -14.120 7.925 18.564 1.00 72.75 90 PHE A O 1
ATOM 765 N N . LEU A 1 91 ? -15.151 7.543 16.610 1.00 76.44 91 LEU A N 1
ATOM 766 C CA . LEU A 1 91 ? -16.449 8.076 17.034 1.00 76.44 91 LEU A CA 1
ATOM 767 C C . LEU A 1 91 ? -17.123 7.199 18.097 1.00 76.44 91 LEU A C 1
ATOM 769 O O . LEU A 1 91 ? -17.706 7.725 19.038 1.00 76.44 91 LEU A O 1
ATOM 773 N N . ILE A 1 92 ? -17.020 5.872 17.988 1.00 73.81 92 ILE A N 1
ATOM 774 C CA . ILE A 1 92 ? -17.605 4.937 18.964 1.00 73.81 92 ILE A CA 1
ATOM 775 C C . ILE A 1 92 ? -16.928 5.066 20.336 1.00 73.81 92 ILE A C 1
ATOM 777 O O . ILE A 1 92 ? -17.584 4.881 21.359 1.00 73.81 92 ILE A O 1
ATOM 781 N N . LEU A 1 93 ? -15.648 5.453 20.383 1.00 71.44 93 LEU A N 1
ATOM 782 C CA . LEU A 1 93 ? -14.930 5.693 21.642 1.00 71.44 93 LEU A CA 1
ATOM 783 C C . LEU A 1 93 ? -15.493 6.876 22.452 1.00 71.44 93 LEU A C 1
ATOM 785 O O . LEU A 1 93 ? -15.254 6.935 23.654 1.00 71.44 93 LEU A O 1
ATOM 789 N N . LEU A 1 94 ? -16.280 7.770 21.839 1.00 72.00 94 LEU A N 1
ATOM 790 C CA . LEU A 1 94 ? -17.008 8.832 22.549 1.00 72.00 94 LEU A CA 1
ATOM 791 C C . LEU A 1 94 ? -18.202 8.303 23.358 1.00 72.00 94 LEU A C 1
ATOM 793 O O . LEU A 1 94 ? -18.728 9.014 24.210 1.00 72.00 94 LEU A O 1
ATOM 797 N N . PHE A 1 95 ? -18.633 7.064 23.109 1.00 75.19 95 PHE A N 1
ATOM 798 C CA . PHE A 1 95 ? -19.793 6.461 23.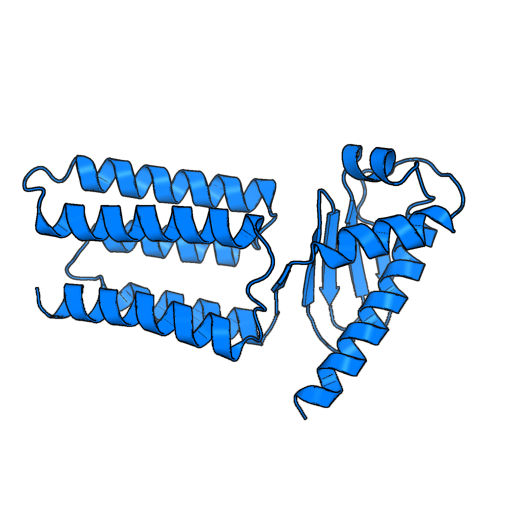753 1.00 75.19 95 PHE A CA 1
ATOM 799 C C . PHE A 1 95 ? -19.406 5.136 24.427 1.00 75.19 95 PHE A C 1
ATOM 801 O O . PHE A 1 95 ? -19.585 4.065 23.841 1.00 75.19 95 PHE A O 1
ATOM 808 N N . PRO A 1 96 ? -18.930 5.167 25.688 1.00 68.12 96 PRO A N 1
ATOM 809 C CA . PRO A 1 96 ? -18.394 3.990 26.380 1.00 68.12 96 PRO A CA 1
ATOM 810 C C . PRO A 1 96 ? -19.351 2.789 26.426 1.00 68.12 96 PRO A C 1
ATOM 812 O O . PRO A 1 96 ? -18.909 1.645 26.360 1.00 68.12 96 PRO A O 1
ATOM 815 N N . LYS A 1 97 ? -20.668 3.038 26.472 1.00 68.56 97 LYS A N 1
ATOM 816 C CA . LYS A 1 97 ? -21.719 2.002 26.456 1.00 68.56 97 LYS A CA 1
ATOM 817 C C . LYS A 1 97 ? -21.740 1.170 25.161 1.00 68.56 97 LYS A C 1
ATOM 819 O O . LYS A 1 97 ? -22.224 0.043 25.161 1.00 68.56 97 LYS A O 1
ATOM 824 N N . TYR A 1 98 ? -21.213 1.706 24.062 1.00 73.12 98 TYR A N 1
ATOM 825 C CA . TYR A 1 98 ? -21.209 1.071 22.741 1.00 73.12 98 TYR A CA 1
ATOM 826 C C . TYR A 1 98 ? -19.815 0.623 22.294 1.00 73.12 98 TYR A C 1
ATOM 828 O O . TYR A 1 98 ? -19.620 0.276 21.131 1.00 73.12 98 TYR A O 1
ATOM 836 N N . ILE A 1 99 ? -18.837 0.590 23.205 1.00 68.56 99 ILE A N 1
ATOM 837 C CA . ILE A 1 99 ? -17.441 0.295 22.862 1.00 68.56 99 ILE A CA 1
ATOM 838 C C . ILE A 1 99 ? -17.255 -1.088 22.217 1.00 68.56 99 ILE A C 1
ATOM 840 O O . ILE A 1 99 ? -16.373 -1.266 21.382 1.00 68.56 99 ILE A O 1
ATOM 844 N N . TRP A 1 100 ? -18.137 -2.046 22.517 1.00 65.62 100 TRP A N 1
ATOM 845 C CA . TRP A 1 100 ? -18.137 -3.383 21.916 1.00 65.62 100 TRP A CA 1
ATOM 846 C C . TRP A 1 100 ? -18.362 -3.369 20.392 1.00 65.62 100 TRP A C 1
ATOM 848 O O . TRP A 1 100 ? -17.891 -4.271 19.699 1.00 65.62 100 TRP A O 1
ATOM 858 N N . ILE A 1 101 ? -19.005 -2.329 19.838 1.00 74.00 101 ILE A N 1
ATOM 859 C CA . ILE A 1 101 ? -19.216 -2.166 18.388 1.00 74.00 101 ILE A CA 1
ATOM 860 C C . ILE A 1 101 ? -17.870 -2.028 17.649 1.00 74.00 101 ILE A C 1
ATOM 862 O O . ILE A 1 101 ? -17.755 -2.435 16.490 1.00 74.00 101 ILE A O 1
ATOM 866 N N . VAL A 1 102 ? -16.810 -1.550 18.317 1.00 66.75 102 VAL A N 1
ATOM 867 C CA . VAL A 1 102 ? -15.448 -1.472 17.751 1.00 66.75 102 VAL A CA 1
ATOM 868 C C . VAL A 1 102 ? -14.960 -2.841 17.265 1.00 66.75 102 VAL A C 1
ATOM 870 O O . VAL A 1 102 ? -14.285 -2.921 16.236 1.00 66.75 102 VAL A O 1
ATOM 873 N N . SER A 1 103 ? -15.354 -3.926 17.934 1.00 63.97 103 SER A N 1
ATOM 874 C CA . SER A 1 103 ? -14.990 -5.296 17.558 1.00 63.97 103 SER A CA 1
AT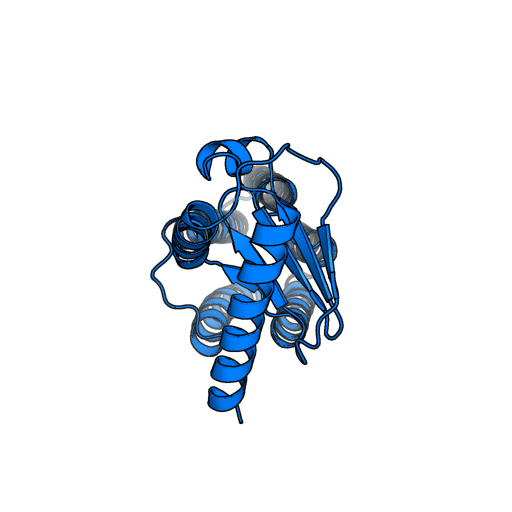OM 875 C C . SER A 1 103 ? -15.522 -5.686 16.176 1.00 63.97 103 SER A C 1
ATOM 877 O O . SER A 1 103 ? -14.813 -6.345 15.416 1.00 63.97 103 SER A O 1
ATOM 879 N N . ILE A 1 104 ? -16.717 -5.219 15.792 1.00 72.56 104 ILE A N 1
ATOM 880 C CA . ILE A 1 104 ? -17.296 -5.460 14.458 1.00 72.56 104 ILE A CA 1
ATOM 881 C C . ILE A 1 104 ? -16.427 -4.799 13.384 1.00 72.56 104 ILE A C 1
ATOM 883 O O . ILE A 1 104 ? -16.057 -5.432 12.394 1.00 72.56 104 ILE A O 1
ATOM 887 N N . PHE A 1 105 ? -16.035 -3.541 13.601 1.00 66.31 105 PHE A N 1
ATOM 888 C CA . PHE A 1 105 ? -15.155 -2.815 12.682 1.00 66.31 105 PHE A CA 1
ATOM 889 C C . PHE A 1 105 ? -13.742 -3.413 12.627 1.00 66.31 105 PHE A C 1
ATOM 891 O O . PHE A 1 105 ? -13.124 -3.428 11.559 1.00 66.31 105 PHE A O 1
ATOM 898 N N . ALA A 1 106 ? -13.245 -3.955 13.742 1.00 63.94 106 ALA A N 1
ATOM 899 C CA . ALA A 1 106 ? -11.972 -4.666 13.795 1.00 63.94 106 ALA A CA 1
ATOM 900 C C . ALA A 1 106 ? -12.012 -5.971 12.978 1.00 63.94 106 ALA A C 1
ATOM 902 O O . ALA A 1 106 ? -11.136 -6.191 12.139 1.00 63.94 106 ALA A O 1
ATOM 903 N N . ILE A 1 107 ? -13.056 -6.792 13.140 1.00 65.06 107 ILE A N 1
ATOM 904 C CA . ILE A 1 107 ? -13.264 -8.024 12.358 1.00 65.06 107 ILE A CA 1
ATOM 905 C C . ILE A 1 107 ? -13.426 -7.700 10.871 1.00 65.06 107 ILE A C 1
ATOM 907 O O . ILE A 1 107 ? -12.775 -8.320 10.028 1.00 65.06 107 ILE A O 1
ATOM 911 N N . PHE A 1 108 ? -14.228 -6.684 10.536 1.00 68.00 108 PHE A N 1
ATOM 912 C CA . PHE A 1 108 ? -14.381 -6.214 9.161 1.00 68.00 108 PHE A CA 1
ATOM 913 C C . PHE A 1 108 ? -13.032 -5.819 8.552 1.00 68.00 108 PHE A C 1
ATOM 915 O O . PHE A 1 108 ? -12.724 -6.212 7.426 1.00 68.00 108 PHE A O 1
ATOM 922 N N . SER A 1 109 ? -12.191 -5.100 9.301 1.00 62.28 109 SER A N 1
ATOM 923 C CA . SER A 1 109 ? -10.850 -4.722 8.850 1.00 62.28 109 SER A CA 1
ATOM 924 C C . SER A 1 109 ? -9.972 -5.943 8.550 1.00 62.28 109 SER A C 1
ATOM 926 O O . SER A 1 109 ? -9.256 -5.931 7.549 1.00 62.28 109 SER A O 1
ATOM 928 N N . ILE A 1 110 ? -10.044 -7.005 9.358 1.00 62.22 110 ILE A N 1
ATOM 929 C CA . ILE A 1 110 ? -9.283 -8.251 9.146 1.00 62.22 110 ILE A CA 1
ATOM 930 C C . ILE A 1 110 ? -9.773 -8.995 7.921 1.00 62.22 110 ILE A C 1
ATOM 932 O O . ILE A 1 110 ? -8.967 -9.376 7.075 1.00 62.22 110 ILE A O 1
ATOM 936 N N . TYR A 1 111 ? -11.089 -9.173 7.803 1.00 67.19 111 TYR A N 1
ATOM 937 C CA . TYR A 1 111 ? -11.692 -9.799 6.633 1.00 67.19 111 TYR A CA 1
ATOM 938 C C . TYR A 1 111 ? -11.218 -9.105 5.353 1.00 67.19 111 TYR A C 1
ATOM 940 O O . TYR A 1 111 ? -10.805 -9.740 4.380 1.00 67.19 111 TYR A O 1
ATOM 948 N N . ARG A 1 112 ? -11.174 -7.773 5.387 1.00 65.50 112 ARG A N 1
ATOM 949 C CA . ARG A 1 112 ? -10.707 -6.969 4.267 1.00 65.50 112 ARG A CA 1
ATOM 950 C C . ARG A 1 112 ? -9.199 -7.054 4.026 1.00 65.50 112 ARG A C 1
ATOM 952 O O . ARG A 1 112 ? -8.795 -7.040 2.868 1.00 65.50 112 ARG A O 1
ATOM 959 N N . MET A 1 113 ? -8.381 -7.128 5.076 1.00 61.75 113 MET A N 1
ATOM 960 C CA . MET A 1 113 ? -6.933 -7.353 4.964 1.00 61.75 113 MET A CA 1
ATOM 961 C C . MET A 1 113 ? -6.621 -8.735 4.381 1.00 61.75 113 MET A C 1
ATOM 963 O O . MET A 1 113 ? -5.705 -8.849 3.575 1.00 61.75 113 MET A O 1
ATOM 967 N N . LYS A 1 114 ? -7.414 -9.759 4.720 1.00 64.62 114 LYS A N 1
ATOM 968 C CA . LYS A 1 114 ? -7.308 -11.104 4.142 1.00 64.62 114 LYS A CA 1
ATOM 969 C C . LYS A 1 114 ? -7.669 -11.115 2.653 1.00 64.62 114 LYS A C 1
ATOM 971 O O . LYS A 1 114 ? -6.980 -11.754 1.869 1.00 64.62 114 LYS A O 1
ATOM 976 N N . ARG A 1 115 ? -8.731 -10.403 2.253 1.00 67.31 115 ARG A N 1
ATOM 977 C CA . ARG A 1 115 ? -9.173 -10.340 0.847 1.00 67.31 115 ARG A CA 1
ATOM 978 C C . ARG A 1 115 ? -8.254 -9.490 -0.035 1.00 67.31 115 ARG A C 1
ATOM 980 O O . ARG A 1 115 ? -8.059 -9.814 -1.202 1.00 67.31 115 ARG A O 1
ATOM 987 N N . THR A 1 116 ? -7.716 -8.402 0.510 1.00 67.19 116 THR A N 1
ATOM 988 C CA . THR A 1 116 ? -6.825 -7.484 -0.207 1.00 67.19 116 THR A CA 1
ATOM 989 C C . THR A 1 116 ? -5.677 -7.073 0.712 1.00 67.19 116 THR A C 1
ATOM 991 O O . THR A 1 116 ? -5.775 -6.045 1.401 1.00 67.19 116 THR A O 1
ATOM 994 N N . PRO A 1 117 ? -4.596 -7.868 0.751 1.00 65.06 117 PRO A N 1
ATOM 995 C CA . PRO A 1 117 ? -3.436 -7.549 1.559 1.00 65.06 117 PRO A CA 1
ATOM 996 C C . PRO A 1 117 ? -2.800 -6.231 1.113 1.00 65.06 117 PRO A C 1
ATOM 998 O O . PRO A 1 117 ? -2.716 -5.897 -0.074 1.00 65.06 117 PRO A O 1
ATOM 1001 N N . ILE A 1 118 ? -2.374 -5.462 2.112 1.00 67.81 118 ILE A N 1
ATOM 1002 C CA . ILE A 1 118 ? -1.638 -4.216 1.930 1.00 67.81 118 ILE A CA 1
ATOM 1003 C C . ILE A 1 118 ? -0.179 -4.507 2.246 1.00 67.81 118 ILE A C 1
ATOM 1005 O O . ILE A 1 118 ? 0.148 -4.866 3.374 1.00 67.81 118 ILE A O 1
ATOM 1009 N N . TYR A 1 119 ? 0.694 -4.310 1.267 1.00 66.62 119 TYR A N 1
ATOM 1010 C CA . TYR A 1 119 ? 2.122 -4.546 1.421 1.00 66.62 119 TYR A CA 1
ATOM 1011 C C . TYR A 1 119 ? 2.860 -3.208 1.431 1.00 66.62 119 TYR A C 1
ATOM 1013 O O . TYR A 1 119 ? 2.804 -2.430 0.469 1.00 66.62 119 TYR A O 1
ATOM 1021 N N . ASN A 1 120 ? 3.529 -2.921 2.551 1.00 60.94 120 ASN A N 1
ATOM 1022 C CA . ASN A 1 120 ? 4.344 -1.723 2.711 1.00 60.94 120 ASN A CA 1
ATOM 1023 C C . ASN A 1 120 ? 5.812 -2.048 2.478 1.00 60.94 120 ASN A C 1
ATOM 1025 O O . ASN A 1 120 ? 6.349 -3.029 2.988 1.00 60.94 120 ASN A O 1
ATOM 1029 N N . TRP A 1 121 ? 6.449 -1.239 1.646 1.00 57.09 121 TRP A N 1
ATOM 1030 C CA . TRP A 1 121 ? 7.487 -1.777 0.804 1.00 57.09 121 TRP A CA 1
ATOM 1031 C C . TRP A 1 121 ? 8.596 -0.735 0.612 1.00 57.09 121 TRP A C 1
ATOM 1033 O O . TRP A 1 121 ? 8.903 -0.275 -0.484 1.00 57.09 121 TRP A O 1
ATOM 1043 N N . ILE A 1 122 ? 9.262 -0.386 1.722 1.00 51.66 122 ILE A N 1
ATOM 1044 C CA . ILE A 1 122 ? 10.571 0.301 1.701 1.00 51.66 122 ILE A CA 1
ATOM 1045 C C . ILE A 1 122 ? 11.527 -0.427 0.733 1.00 51.66 122 ILE A C 1
ATOM 1047 O O . ILE A 1 122 ? 12.267 0.214 -0.009 1.00 51.66 122 ILE A O 1
ATOM 1051 N N . TYR A 1 123 ? 11.436 -1.760 0.662 1.00 55.41 123 TYR A N 1
ATOM 1052 C CA . TYR A 1 123 ? 12.152 -2.587 -0.313 1.00 55.41 123 TYR A CA 1
ATOM 1053 C C . TYR A 1 123 ? 11.731 -2.316 -1.770 1.00 55.41 123 TYR A C 1
ATOM 1055 O O . TYR A 1 123 ? 12.589 -2.161 -2.631 1.00 55.41 123 TYR A O 1
ATOM 1063 N N . ASN A 1 124 ? 10.444 -2.114 -2.056 1.00 66.62 124 ASN A N 1
ATOM 1064 C CA . ASN A 1 124 ? 9.992 -1.750 -3.400 1.00 66.62 124 ASN A CA 1
ATOM 1065 C C . ASN A 1 124 ? 10.454 -0.397 -3.889 1.00 66.62 124 ASN A C 1
ATOM 1067 O O . ASN A 1 124 ? 10.463 -0.176 -5.091 1.00 66.62 124 ASN A O 1
ATOM 1071 N N . SER A 1 125 ? 10.751 0.534 -2.988 1.00 68.19 125 SER A N 1
ATOM 1072 C CA . SER A 1 125 ? 11.286 1.821 -3.424 1.00 68.19 125 SER A CA 1
ATOM 1073 C C . SER A 1 125 ? 12.698 1.616 -3.987 1.00 68.19 125 SER A C 1
ATOM 1075 O O . SER A 1 125 ? 12.997 2.147 -5.048 1.00 68.19 125 SER A O 1
ATOM 1077 N N . LYS A 1 126 ? 13.500 0.725 -3.380 1.00 74.19 126 LYS A N 1
ATOM 1078 C CA . LYS A 1 126 ? 14.798 0.296 -3.928 1.00 74.19 126 LYS A CA 1
ATOM 1079 C C . LYS A 1 126 ? 14.658 -0.503 -5.227 1.00 74.19 126 LYS A C 1
ATOM 1081 O O . LYS A 1 126 ? 15.395 -0.245 -6.170 1.00 74.19 126 LYS A O 1
ATOM 1086 N N . VAL A 1 127 ? 13.704 -1.436 -5.303 1.00 81.31 127 VAL A N 1
ATOM 1087 C CA . VAL A 1 127 ? 13.437 -2.200 -6.539 1.00 81.31 127 VAL A CA 1
ATOM 1088 C C . VAL A 1 127 ? 12.941 -1.278 -7.658 1.00 81.31 127 VAL A C 1
ATOM 1090 O O . VAL A 1 127 ? 13.389 -1.388 -8.794 1.00 81.31 127 VAL A O 1
ATOM 1093 N N . ALA A 1 128 ? 12.077 -0.310 -7.341 1.00 83.81 128 ALA A N 1
ATOM 1094 C CA . ALA A 1 128 ? 11.630 0.707 -8.287 1.00 83.81 128 ALA A CA 1
ATOM 1095 C C . ALA A 1 128 ? 12.804 1.561 -8.785 1.00 83.81 128 ALA A C 1
ATOM 1097 O O . ALA A 1 128 ? 12.911 1.808 -9.981 1.00 83.81 128 ALA A O 1
ATOM 1098 N N . GLU A 1 129 ? 13.712 1.972 -7.899 1.00 86.12 129 GLU A N 1
ATOM 1099 C CA . GLU A 1 129 ? 14.938 2.677 -8.286 1.00 86.12 129 GLU A CA 1
ATOM 1100 C C . GLU A 1 129 ? 15.830 1.821 -9.197 1.00 86.12 129 GLU A C 1
ATOM 1102 O O . GLU A 1 129 ? 16.352 2.328 -10.186 1.00 86.12 129 GLU A O 1
ATOM 1107 N N . GLN A 1 130 ? 15.986 0.527 -8.908 1.00 87.69 130 GLN A N 1
ATOM 1108 C CA . GLN A 1 130 ? 16.755 -0.397 -9.748 1.00 87.69 130 GLN A CA 1
ATOM 1109 C C . GLN A 1 130 ? 16.130 -0.569 -11.136 1.00 87.69 130 GLN A C 1
ATOM 1111 O O . GLN A 1 130 ? 16.831 -0.435 -12.135 1.00 87.69 130 GLN A O 1
ATOM 1116 N N . ILE A 1 131 ? 14.817 -0.801 -11.214 1.00 88.19 131 ILE A N 1
ATOM 1117 C CA . ILE A 1 131 ? 14.105 -0.955 -12.490 1.00 88.19 131 ILE A CA 1
ATOM 1118 C C . ILE A 1 131 ? 14.168 0.345 -13.294 1.00 88.19 131 ILE A C 1
ATOM 1120 O O . ILE A 1 131 ? 14.470 0.310 -14.486 1.00 88.19 131 ILE A O 1
ATOM 1124 N N . ALA A 1 132 ? 13.972 1.499 -12.650 1.00 89.56 132 ALA A N 1
ATOM 1125 C CA . ALA A 1 132 ? 14.034 2.800 -13.308 1.00 89.56 132 ALA A CA 1
ATOM 1126 C C . ALA A 1 132 ? 15.390 3.073 -13.979 1.00 89.56 132 ALA A C 1
ATOM 1128 O O . ALA A 1 132 ? 15.410 3.637 -15.069 1.00 89.56 132 ALA A O 1
ATOM 1129 N N . LYS A 1 133 ? 16.507 2.615 -13.393 1.00 89.50 133 LYS A N 1
ATOM 1130 C CA . LYS A 1 133 ? 17.851 2.737 -13.997 1.00 89.50 133 LYS A CA 1
ATOM 1131 C C . LYS A 1 133 ? 18.002 1.994 -15.327 1.00 89.50 133 LYS A C 1
ATOM 1133 O O . LYS A 1 133 ? 18.915 2.305 -16.080 1.00 89.50 133 LYS A O 1
ATOM 1138 N N . THR A 1 134 ? 17.141 1.016 -15.595 1.00 90.31 134 THR A N 1
ATOM 1139 C CA . THR A 1 134 ? 17.159 0.208 -16.827 1.00 90.31 134 THR A CA 1
ATOM 1140 C C . THR A 1 134 ? 16.109 0.641 -17.849 1.00 90.31 134 THR A C 1
ATOM 1142 O O . THR A 1 134 ? 15.957 -0.021 -18.872 1.00 90.31 134 THR A O 1
ATOM 1145 N N . CYS A 1 135 ? 15.336 1.687 -17.551 1.00 90.19 135 CYS A N 1
ATOM 1146 C CA . CYS A 1 135 ? 14.288 2.192 -18.434 1.00 90.19 135 CYS A CA 1
ATOM 1147 C C . CYS A 1 135 ? 14.793 3.388 -19.243 1.00 90.19 135 CYS A C 1
ATOM 1149 O O . CYS A 1 135 ? 15.660 4.142 -18.790 1.00 90.19 135 CYS A O 1
ATOM 1151 N N . GLU A 1 136 ? 14.190 3.612 -20.407 1.00 89.50 136 GLU A N 1
ATOM 1152 C CA . GLU A 1 136 ? 14.411 4.837 -21.174 1.00 89.50 136 GLU A CA 1
ATOM 1153 C C . GLU A 1 136 ? 13.954 6.062 -20.378 1.00 89.50 136 GLU A C 1
ATOM 1155 O O . GLU A 1 136 ? 13.048 5.976 -19.548 1.00 89.50 136 GLU A O 1
ATOM 1160 N N . LYS A 1 137 ? 14.534 7.236 -20.644 1.00 90.62 137 LYS A N 1
ATOM 1161 C CA . LYS A 1 137 ? 13.994 8.487 -20.097 1.00 90.62 137 LYS A CA 1
ATOM 1162 C C . LYS A 1 137 ? 12.680 8.838 -20.799 1.00 90.62 137 LYS A C 1
ATOM 1164 O O . LYS A 1 137 ? 12.546 8.657 -22.003 1.00 90.62 137 LYS A O 1
ATOM 1169 N N . GLY A 1 138 ? 11.717 9.379 -20.061 1.00 90.25 138 GLY A N 1
ATOM 1170 C CA . GLY A 1 138 ? 10.417 9.758 -20.599 1.00 90.25 138 GLY A CA 1
ATOM 1171 C C . GLY A 1 138 ? 9.684 10.801 -19.765 1.00 90.25 138 GLY A C 1
ATOM 1172 O O . GLY A 1 138 ? 10.043 11.113 -18.626 1.00 90.25 138 GLY A O 1
ATOM 1173 N N . GLU A 1 139 ? 8.630 11.358 -20.354 1.00 88.19 139 GLU A N 1
ATOM 1174 C CA . GLU A 1 139 ? 7.844 12.419 -19.737 1.00 88.19 139 GLU A CA 1
ATOM 1175 C C . GLU A 1 139 ? 6.890 11.913 -18.651 1.00 88.19 139 GLU A C 1
ATOM 1177 O O . GLU A 1 139 ? 6.477 10.751 -18.597 1.00 88.19 139 GLU A O 1
ATOM 1182 N N . TYR A 1 140 ? 6.524 12.827 -17.755 1.00 90.06 140 TYR A N 1
ATOM 1183 C CA . TYR A 1 140 ? 5.582 12.539 -16.685 1.00 90.06 140 TYR A CA 1
ATOM 1184 C C . TYR A 1 140 ? 4.139 12.612 -17.184 1.00 90.06 140 TYR A C 1
ATOM 1186 O O . TYR A 1 140 ? 3.714 13.641 -17.708 1.00 90.06 140 TYR A O 1
ATOM 1194 N N . THR A 1 141 ? 3.338 11.596 -16.866 1.00 88.38 141 THR A N 1
ATOM 1195 C CA . THR A 1 141 ? 1.881 11.651 -17.016 1.00 88.38 141 THR A CA 1
ATOM 1196 C C . THR A 1 141 ? 1.187 11.699 -15.659 1.00 88.38 141 THR A C 1
ATOM 1198 O O . THR A 1 141 ? 1.549 10.995 -14.719 1.00 88.38 141 THR A O 1
ATOM 1201 N N . ARG A 1 142 ? 0.154 12.545 -15.546 1.00 84.94 142 ARG A N 1
ATOM 1202 C CA . ARG A 1 142 ? -0.733 12.573 -14.368 1.00 84.94 142 ARG A CA 1
ATOM 1203 C C . ARG A 1 142 ? -1.743 11.427 -14.375 1.00 84.94 142 ARG A C 1
ATOM 1205 O O . ARG A 1 142 ?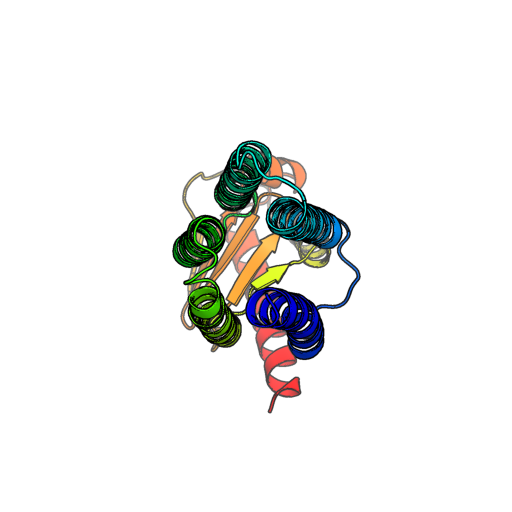 -2.321 11.136 -13.328 1.00 84.94 142 ARG A O 1
ATOM 1212 N N . LYS A 1 143 ? -1.997 10.821 -15.538 1.00 88.75 143 LYS A N 1
ATOM 1213 C CA . LYS A 1 143 ? -2.974 9.741 -15.668 1.00 88.75 143 LYS A CA 1
ATOM 1214 C C . LYS A 1 143 ? -2.401 8.461 -15.046 1.00 88.75 143 LYS A C 1
ATOM 1216 O O . LYS A 1 143 ? -1.217 8.186 -15.228 1.00 88.75 143 LYS A O 1
ATOM 1221 N N . PRO A 1 144 ? -3.211 7.680 -14.313 1.00 88.12 144 PRO A N 1
ATOM 1222 C CA . PRO A 1 144 ? -2.802 6.352 -13.887 1.00 88.12 144 PRO A CA 1
ATOM 1223 C C . PRO A 1 144 ? -2.444 5.488 -15.097 1.00 88.12 144 PRO A C 1
ATOM 1225 O O . PRO A 1 144 ? -3.145 5.538 -16.107 1.00 88.12 144 PRO A O 1
ATOM 1228 N N . ILE A 1 145 ? -1.392 4.683 -14.976 1.00 92.75 145 ILE A N 1
ATOM 1229 C CA . ILE A 1 145 ? -1.032 3.691 -15.994 1.00 92.75 145 ILE A CA 1
ATOM 1230 C C . ILE A 1 145 ? -1.663 2.365 -15.599 1.00 92.75 145 ILE A C 1
ATOM 1232 O O . ILE A 1 145 ? -1.586 1.958 -14.440 1.00 92.75 145 ILE A O 1
ATOM 1236 N N . ILE A 1 146 ? -2.327 1.720 -16.551 1.00 93.81 146 ILE A N 1
ATOM 1237 C CA . ILE A 1 146 ? -2.987 0.434 -16.349 1.00 93.81 146 ILE A CA 1
ATOM 1238 C C . ILE A 1 146 ? -2.218 -0.594 -17.165 1.00 93.81 146 ILE A C 1
ATOM 1240 O O . ILE A 1 146 ? -2.097 -0.441 -18.376 1.00 93.81 146 ILE A O 1
ATOM 1244 N N . VAL A 1 147 ? -1.713 -1.622 -16.493 1.00 94.00 147 VAL A N 1
ATOM 1245 C CA . VAL A 1 147 ? -1.053 -2.767 -17.122 1.00 94.00 147 VAL A CA 1
ATOM 1246 C C . VAL A 1 147 ? -1.965 -3.971 -16.949 1.00 94.00 147 VAL A C 1
ATOM 1248 O O . VAL A 1 147 ? -2.268 -4.353 -15.818 1.00 94.00 147 VAL A O 1
ATOM 1251 N N . PHE A 1 148 ? -2.438 -4.536 -18.055 1.00 93.19 148 PHE A N 1
ATOM 1252 C CA . PHE A 1 148 ? -3.278 -5.732 -18.045 1.00 93.19 148 PHE A CA 1
ATOM 1253 C C . PHE A 1 148 ? -2.394 -6.977 -18.006 1.00 93.19 148 PHE A C 1
ATOM 1255 O O . PHE A 1 148 ? -1.553 -7.164 -18.880 1.00 93.19 148 PHE A O 1
ATOM 1262 N N . ALA A 1 149 ? -2.563 -7.802 -16.976 1.00 89.81 149 ALA A N 1
ATOM 1263 C CA . ALA A 1 149 ? -1.825 -9.048 -16.789 1.00 89.81 149 ALA A CA 1
ATOM 1264 C C . ALA A 1 149 ? -2.527 -9.927 -15.736 1.00 89.81 149 ALA A C 1
ATOM 1266 O O . ALA A 1 149 ? -3.172 -9.389 -14.835 1.00 89.81 149 ALA A O 1
ATOM 1267 N N . PRO A 1 150 ? -2.388 -11.263 -15.800 1.00 88.69 150 PRO A N 1
ATOM 1268 C CA . PRO A 1 150 ? -2.960 -12.156 -14.799 1.00 88.69 150 PRO A CA 1
ATOM 1269 C C . PRO A 1 150 ? -2.108 -12.151 -13.520 1.00 88.69 150 PRO A C 1
ATOM 1271 O O . PRO A 1 150 ? -0.976 -12.640 -13.511 1.00 88.69 150 PRO A O 1
ATOM 1274 N N . PHE A 1 151 ? -2.652 -11.601 -12.433 1.00 84.31 151 PHE A N 1
ATOM 1275 C CA . PHE A 1 151 ? -2.007 -11.574 -11.111 1.00 84.31 151 PHE A CA 1
ATOM 1276 C C . PHE A 1 151 ? -2.560 -12.624 -10.148 1.00 84.31 151 PHE A C 1
ATOM 1278 O O . PHE A 1 151 ? -1.955 -12.856 -9.104 1.00 84.31 151 PHE A O 1
ATOM 1285 N N . ASN A 1 152 ? -3.710 -13.233 -10.467 1.00 81.56 152 ASN A N 1
ATOM 1286 C CA . ASN A 1 152 ? -4.402 -14.280 -9.695 1.00 81.56 152 ASN A CA 1
ATOM 1287 C C . ASN A 1 152 ? -4.797 -13.909 -8.251 1.00 81.56 152 ASN A C 1
ATOM 1289 O O . ASN A 1 152 ? -5.483 -14.676 -7.581 1.00 81.56 152 ASN A O 1
ATOM 1293 N N . ARG A 1 153 ? -4.361 -12.750 -7.745 1.00 80.62 153 ARG A N 1
ATOM 1294 C CA . ARG A 1 153 ? -4.632 -12.241 -6.401 1.00 80.62 153 ARG A CA 1
ATOM 1295 C C . ARG A 1 153 ? -4.719 -10.722 -6.423 1.00 80.62 153 ARG A C 1
ATOM 1297 O O . ARG A 1 153 ? -3.968 -10.050 -7.128 1.00 80.62 153 ARG A O 1
ATOM 1304 N N . SER A 1 154 ? -5.618 -10.180 -5.604 1.00 82.69 154 SER A N 1
ATOM 1305 C CA . SER A 1 154 ? -5.695 -8.736 -5.381 1.00 82.69 154 SER A CA 1
ATOM 1306 C C . SER A 1 154 ? -4.692 -8.296 -4.317 1.00 82.69 154 SER A C 1
ATOM 1308 O O . SER A 1 154 ? -4.528 -8.970 -3.302 1.00 82.69 154 SER A O 1
ATOM 1310 N N . ALA A 1 155 ? -4.031 -7.163 -4.530 1.00 82.75 155 ALA A N 1
ATOM 1311 C CA . ALA A 1 155 ? -3.059 -6.615 -3.590 1.00 82.75 155 ALA A CA 1
ATOM 1312 C C . ALA A 1 155 ? -2.925 -5.104 -3.769 1.00 82.75 155 ALA A C 1
ATOM 1314 O O . ALA A 1 155 ? -3.140 -4.570 -4.858 1.00 82.75 155 ALA A O 1
ATOM 1315 N N . ILE A 1 156 ? -2.535 -4.399 -2.708 1.00 78.88 156 ILE A N 1
ATOM 1316 C CA . ILE A 1 156 ? -2.174 -2.985 -2.818 1.00 78.88 156 ILE A CA 1
ATOM 1317 C C . ILE A 1 156 ? -0.752 -2.779 -2.322 1.00 78.88 156 ILE A C 1
ATOM 1319 O O . ILE A 1 156 ? -0.407 -3.143 -1.197 1.00 78.88 156 ILE A O 1
ATOM 1323 N N . PHE A 1 157 ? 0.046 -2.132 -3.162 1.00 78.75 157 PHE A N 1
ATOM 1324 C CA . PHE A 1 157 ? 1.440 -1.825 -2.906 1.00 78.75 157 PHE A CA 1
ATOM 1325 C C . PHE A 1 157 ? 1.637 -0.322 -2.745 1.00 78.75 157 PHE A C 1
ATOM 1327 O O . PHE A 1 157 ? 1.233 0.469 -3.605 1.00 78.75 157 PHE A O 1
ATOM 1334 N N . TYR A 1 158 ? 2.293 0.067 -1.654 1.00 72.44 158 TYR A N 1
ATOM 1335 C CA . TYR A 1 158 ? 2.630 1.459 -1.369 1.00 72.44 158 TYR A CA 1
ATOM 1336 C C . TYR A 1 158 ? 4.143 1.645 -1.294 1.00 72.44 158 TYR A C 1
ATOM 1338 O O . TYR A 1 158 ? 4.847 0.892 -0.621 1.00 72.44 158 TYR A O 1
ATOM 1346 N N . GLY A 1 159 ? 4.630 2.689 -1.959 1.00 68.69 159 GLY A N 1
ATOM 1347 C CA . GLY A 1 159 ? 6.000 3.170 -1.835 1.00 68.69 159 GLY A CA 1
ATOM 1348 C C . GLY A 1 159 ? 6.049 4.692 -1.777 1.00 68.69 159 GLY A C 1
ATOM 1349 O O . GLY A 1 159 ? 5.017 5.371 -1.817 1.00 68.69 159 GLY A O 1
ATOM 1350 N N . LYS A 1 160 ? 7.255 5.257 -1.662 1.00 70.00 160 LYS A N 1
ATOM 1351 C CA . LYS A 1 160 ? 7.444 6.704 -1.485 1.00 70.00 160 LYS A CA 1
ATOM 1352 C C . LYS A 1 160 ? 6.949 7.478 -2.714 1.00 70.00 160 LYS A C 1
ATOM 1354 O O . LYS A 1 160 ? 7.658 7.643 -3.702 1.00 70.00 160 LYS A O 1
ATOM 1359 N N . GLY A 1 161 ? 5.708 7.957 -2.636 1.00 73.62 161 GLY A N 1
ATOM 1360 C CA . GLY A 1 161 ? 5.031 8.709 -3.690 1.00 73.62 161 GLY A CA 1
ATOM 1361 C C . GLY A 1 161 ? 4.659 7.884 -4.927 1.00 73.62 161 GLY A C 1
ATOM 1362 O O . GLY A 1 161 ? 4.476 8.461 -5.999 1.00 73.62 161 GLY A O 1
ATOM 1363 N N . PHE A 1 162 ? 4.496 6.565 -4.787 1.00 81.31 162 PHE A N 1
ATOM 1364 C CA . PHE A 1 162 ? 3.792 5.746 -5.773 1.00 81.31 162 PHE A CA 1
ATOM 1365 C C . PHE A 1 162 ? 2.866 4.722 -5.110 1.00 81.31 162 PHE A C 1
ATOM 1367 O O . PHE A 1 162 ? 3.080 4.288 -3.979 1.00 81.31 162 PHE A O 1
ATOM 1374 N N . THR A 1 163 ? 1.810 4.349 -5.825 1.00 83.56 163 THR A N 1
ATOM 1375 C 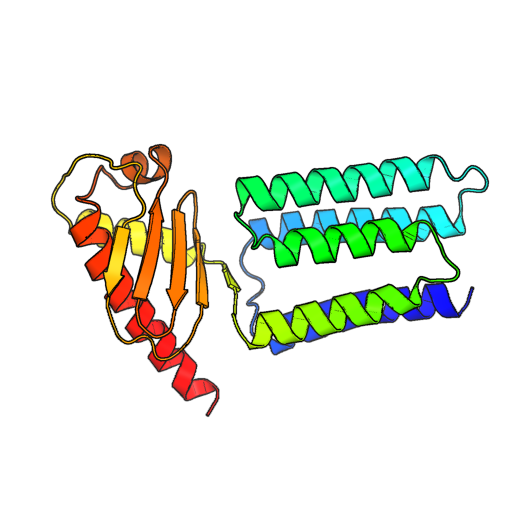CA . THR A 1 163 ? 0.832 3.346 -5.394 1.00 83.56 163 THR A CA 1
ATOM 1376 C C . THR A 1 163 ? 0.522 2.429 -6.559 1.00 83.56 163 THR A C 1
ATOM 1378 O O . THR A 1 163 ? 0.299 2.925 -7.665 1.00 83.56 163 THR A O 1
ATOM 1381 N N . VAL A 1 164 ? 0.461 1.126 -6.307 1.00 88.50 164 VAL A N 1
ATOM 1382 C CA . VAL A 1 164 ? 0.024 0.133 -7.291 1.00 88.50 164 VAL A CA 1
ATOM 1383 C C . VAL A 1 164 ? -1.157 -0.628 -6.712 1.00 88.50 164 VAL A C 1
ATOM 1385 O O . VAL A 1 164 ? -1.045 -1.245 -5.656 1.00 88.50 164 VAL A O 1
ATOM 1388 N N . ASN A 1 165 ? -2.303 -0.545 -7.379 1.00 85.81 165 ASN A N 1
ATOM 1389 C CA . ASN A 1 165 ? -3.490 -1.314 -7.027 1.00 85.81 165 ASN A CA 1
ATOM 1390 C C . ASN A 1 165 ? -3.621 -2.482 -8.002 1.00 85.81 165 ASN A C 1
ATOM 1392 O O . ASN A 1 165 ? -3.867 -2.261 -9.187 1.00 85.81 165 ASN A O 1
ATOM 1396 N N . VAL A 1 166 ? -3.429 -3.696 -7.503 1.00 88.69 166 VAL A N 1
ATOM 1397 C CA . VAL A 1 166 ? -3.459 -4.929 -8.281 1.00 88.69 166 VAL A CA 1
ATOM 1398 C C . VAL A 1 166 ? -4.799 -5.617 -8.085 1.00 88.69 166 VAL A C 1
ATOM 1400 O O . VAL A 1 166 ? -5.229 -5.900 -6.965 1.00 88.69 166 VAL A O 1
ATOM 1403 N N . LYS A 1 167 ? -5.453 -5.872 -9.208 1.00 87.50 167 LYS A N 1
ATOM 1404 C CA . LYS A 1 167 ? -6.610 -6.745 -9.360 1.00 87.50 167 LYS A CA 1
ATOM 1405 C C . LYS A 1 167 ? -6.163 -8.010 -10.087 1.00 87.50 167 LYS A C 1
ATOM 1407 O O . LYS A 1 167 ? -5.059 -8.063 -10.617 1.00 87.50 167 LYS A O 1
ATOM 1412 N N . GLU A 1 168 ? -7.034 -9.007 -10.129 1.00 85.81 168 GLU A N 1
ATOM 1413 C CA . GLU A 1 168 ? -6.742 -10.297 -10.766 1.00 85.81 168 GLU A CA 1
ATOM 1414 C C . GLU A 1 168 ? -6.309 -10.157 -12.235 1.00 85.81 168 GLU A C 1
ATOM 1416 O O . GLU A 1 168 ? -5.442 -10.904 -12.679 1.00 85.81 168 GLU A O 1
ATOM 1421 N N . ASP A 1 169 ? -6.853 -9.162 -12.947 1.00 90.25 169 ASP A N 1
ATOM 1422 C CA . ASP A 1 169 ? -6.666 -8.911 -14.381 1.00 90.25 169 ASP A CA 1
ATOM 1423 C C . ASP A 1 169 ? -5.707 -7.756 -14.722 1.00 90.25 169 ASP A C 1
ATOM 1425 O O . ASP A 1 169 ? -5.365 -7.556 -15.891 1.00 90.25 169 ASP A O 1
ATOM 1429 N N . LYS A 1 170 ? -5.321 -6.927 -13.742 1.00 92.00 170 LYS A N 1
ATOM 1430 C CA . LYS A 1 170 ? -4.558 -5.697 -14.009 1.00 92.00 170 LYS A CA 1
ATOM 1431 C C . LYS A 1 170 ? -3.888 -5.088 -12.791 1.00 92.00 170 LYS A C 1
ATOM 1433 O O . LYS A 1 170 ? -4.389 -5.164 -11.673 1.00 92.00 170 LYS A O 1
ATOM 1438 N N . ALA A 1 171 ? -2.837 -4.324 -13.051 1.00 92.56 171 ALA A N 1
ATOM 1439 C CA . ALA A 1 171 ? -2.194 -3.435 -12.099 1.00 92.56 171 ALA A CA 1
ATOM 1440 C C . ALA A 1 171 ? -2.407 -1.969 -12.501 1.00 92.56 171 ALA A C 1
ATOM 1442 O O . ALA A 1 171 ? -2.187 -1.573 -13.643 1.00 92.56 171 ALA A O 1
ATOM 1443 N N . ILE A 1 172 ? -2.842 -1.148 -11.545 1.00 91.62 172 ILE A N 1
ATOM 1444 C CA . ILE A 1 172 ? -3.097 0.282 -11.731 1.00 91.62 172 ILE A CA 1
ATOM 1445 C C . ILE A 1 172 ? -2.045 1.070 -10.962 1.00 91.62 172 ILE A C 1
ATOM 1447 O O . ILE A 1 172 ? -2.057 1.115 -9.729 1.00 91.62 172 ILE A O 1
ATOM 1451 N N . PHE A 1 173 ? -1.175 1.741 -11.698 1.00 91.50 173 PHE A N 1
ATOM 1452 C CA . PHE A 1 173 ? -0.055 2.510 -11.189 1.00 91.50 173 PHE A CA 1
ATOM 1453 C C . PHE A 1 173 ? -0.407 3.984 -11.059 1.00 91.50 173 PHE A C 1
ATOM 1455 O O . PHE A 1 173 ? -0.939 4.614 -11.973 1.00 91.50 173 PHE A O 1
ATOM 1462 N N . ARG A 1 174 ? -0.067 4.567 -9.912 1.00 89.62 174 ARG A N 1
ATOM 1463 C CA . ARG A 1 174 ? -0.182 6.001 -9.650 1.00 89.62 174 ARG A CA 1
ATOM 1464 C C . ARG A 1 174 ? 1.115 6.512 -9.046 1.00 89.62 174 ARG A C 1
ATOM 1466 O O . ARG A 1 174 ? 1.306 6.411 -7.834 1.00 89.62 174 ARG A O 1
ATOM 1473 N N . ILE A 1 175 ? 1.965 7.105 -9.872 1.00 88.38 175 ILE A N 1
ATOM 1474 C CA . ILE A 1 175 ? 3.280 7.625 -9.483 1.00 88.38 175 ILE A CA 1
ATOM 1475 C C . ILE A 1 175 ? 3.201 9.151 -9.409 1.00 88.38 175 ILE A C 1
ATOM 1477 O O . ILE A 1 175 ? 2.600 9.789 -10.266 1.00 88.38 175 ILE A O 1
ATOM 1481 N N . SER A 1 176 ? 3.755 9.751 -8.358 1.00 88.31 176 SER A N 1
ATOM 1482 C CA . SER A 1 176 ? 3.802 11.205 -8.208 1.00 88.31 176 SER A CA 1
ATOM 1483 C C . SER A 1 176 ? 4.901 11.816 -9.075 1.00 88.31 176 SER A C 1
ATOM 1485 O O . SER A 1 176 ? 5.955 11.209 -9.277 1.00 88.31 176 SER A O 1
ATOM 1487 N N . ARG A 1 177 ? 4.714 13.069 -9.509 1.00 88.12 177 ARG A N 1
ATOM 1488 C CA . ARG A 1 177 ? 5.745 13.812 -10.256 1.00 88.12 177 ARG A CA 1
ATOM 1489 C C . ARG A 1 177 ? 7.067 13.884 -9.492 1.00 88.12 177 ARG A C 1
ATOM 1491 O O . ARG A 1 177 ? 8.124 13.755 -10.092 1.00 88.12 177 ARG A O 1
ATOM 1498 N N . LYS A 1 178 ? 7.018 14.065 -8.167 1.00 87.75 178 LYS A N 1
ATOM 1499 C CA . LYS A 1 178 ? 8.215 14.107 -7.312 1.00 87.75 178 LYS A CA 1
ATOM 1500 C C . LYS A 1 178 ? 8.973 12.779 -7.355 1.00 87.75 178 LYS A C 1
ATOM 1502 O O . LYS A 1 178 ? 10.182 12.786 -7.534 1.00 87.75 178 LYS A O 1
ATOM 1507 N N . THR A 1 179 ? 8.265 11.658 -7.238 1.00 87.62 179 THR A N 1
ATOM 1508 C CA . THR A 1 179 ? 8.868 10.320 -7.311 1.00 87.62 179 THR A CA 1
ATOM 1509 C C . THR A 1 179 ? 9.432 10.029 -8.694 1.00 87.62 179 THR A C 1
ATOM 1511 O O . THR A 1 179 ? 10.552 9.552 -8.789 1.00 87.62 179 THR A O 1
ATOM 1514 N N . HIS A 1 180 ? 8.719 10.381 -9.766 1.00 90.31 180 HIS A N 1
ATOM 1515 C CA . HIS A 1 180 ? 9.218 10.221 -11.137 1.00 90.31 180 HIS A CA 1
ATOM 1516 C C . HIS A 1 180 ? 10.547 10.955 -11.370 1.00 90.31 180 HIS A C 1
ATOM 1518 O O . HIS A 1 180 ? 11.472 10.374 -11.930 1.00 90.31 180 HIS A O 1
ATOM 1524 N N . ARG A 1 181 ? 10.680 12.184 -10.850 1.00 88.50 181 ARG A N 1
ATOM 1525 C CA . ARG A 1 181 ? 11.947 12.936 -10.864 1.00 88.50 181 ARG A CA 1
ATOM 1526 C C . ARG A 1 181 ? 13.061 12.216 -10.105 1.00 88.50 181 ARG A C 1
ATOM 1528 O O . ARG A 1 181 ? 14.169 12.116 -10.615 1.00 88.50 181 ARG A O 1
ATOM 1535 N N . LEU A 1 182 ? 12.763 11.715 -8.903 1.00 87.50 182 LEU A N 1
ATOM 1536 C CA . LEU A 1 182 ? 13.734 10.995 -8.067 1.00 87.50 182 LEU A CA 1
ATOM 1537 C C . LEU A 1 182 ? 14.224 9.698 -8.722 1.00 87.50 182 LEU A C 1
ATOM 1539 O O . LEU A 1 182 ? 15.384 9.343 -8.565 1.00 87.50 182 LEU A O 1
ATOM 1543 N N . LEU A 1 183 ? 13.360 9.027 -9.484 1.00 87.62 183 LEU A N 1
ATOM 1544 C CA . LEU A 1 183 ? 13.696 7.820 -10.241 1.00 87.62 183 LEU A CA 1
ATOM 1545 C C . LEU A 1 183 ? 14.523 8.103 -11.510 1.00 87.62 183 LEU A C 1
ATOM 1547 O O . LEU A 1 183 ? 14.883 7.164 -12.209 1.00 87.62 183 LEU A O 1
ATOM 1551 N N . GLY A 1 184 ? 14.823 9.369 -11.829 1.00 87.94 184 GLY A N 1
ATOM 1552 C CA . GLY A 1 184 ? 15.598 9.735 -13.019 1.00 87.94 184 GLY A CA 1
ATOM 1553 C C . GLY A 1 184 ? 14.764 9.915 -14.289 1.00 87.94 184 GLY A C 1
ATOM 1554 O O . GLY A 1 184 ? 15.311 9.844 -15.385 1.00 87.94 184 GLY A O 1
ATOM 1555 N N . PHE A 1 185 ? 13.462 10.186 -14.142 1.00 91.31 185 PHE A N 1
ATOM 1556 C CA . PHE A 1 185 ? 12.498 10.347 -15.234 1.00 91.31 185 PHE A CA 1
ATOM 1557 C C . PHE A 1 185 ? 12.379 9.130 -16.166 1.00 91.31 185 PHE A C 1
ATOM 1559 O O . PHE A 1 185 ? 12.447 9.303 -17.379 1.00 91.31 185 PHE A O 1
ATOM 1566 N N . PRO A 1 186 ? 12.169 7.905 -15.656 1.00 91.88 186 PRO A N 1
ATOM 1567 C CA . PRO A 1 186 ? 11.949 6.760 -16.529 1.00 91.88 186 PRO A CA 1
ATOM 1568 C C . PRO A 1 186 ? 10.650 6.924 -17.332 1.00 91.88 186 PRO A C 1
ATOM 1570 O O . PRO A 1 186 ? 9.682 7.539 -16.869 1.00 91.88 186 PRO A O 1
ATOM 1573 N N . LYS A 1 187 ? 10.591 6.326 -18.516 1.00 93.44 187 LYS A N 1
ATOM 1574 C CA . LYS A 1 187 ? 9.386 6.169 -19.320 1.00 93.44 187 LYS A CA 1
ATOM 1575 C C . LYS A 1 187 ? 8.396 5.335 -18.521 1.00 93.44 187 LYS A C 1
ATOM 1577 O O . LYS A 1 187 ? 8.604 4.155 -18.254 1.00 93.44 187 LYS A O 1
ATOM 1582 N N . LEU A 1 188 ? 7.329 5.991 -18.067 1.00 91.62 188 LEU A N 1
ATOM 1583 C CA . LEU A 1 188 ? 6.462 5.429 -17.037 1.00 91.62 188 LEU A CA 1
ATOM 1584 C C . LEU A 1 188 ? 5.749 4.146 -17.487 1.00 91.62 188 LEU A C 1
ATOM 1586 O O . LEU A 1 188 ? 5.512 3.295 -16.639 1.00 91.62 188 LEU A O 1
ATOM 1590 N N . SER A 1 189 ? 5.425 3.986 -18.775 1.00 92.31 189 SER A N 1
ATOM 1591 C CA . SER A 1 189 ? 4.810 2.753 -19.294 1.00 92.31 189 SER A CA 1
ATOM 1592 C C . SER A 1 189 ? 5.743 1.553 -19.141 1.00 92.31 189 SER A C 1
ATOM 1594 O O . SER A 1 189 ? 5.372 0.584 -18.488 1.00 92.31 189 SER A O 1
ATOM 1596 N N . GLU A 1 190 ? 6.977 1.682 -19.630 1.00 93.56 190 GLU A N 1
ATOM 1597 C CA . GLU A 1 190 ? 8.014 0.649 -19.545 1.00 93.56 190 GLU A CA 1
ATOM 1598 C C . GLU A 1 190 ? 8.334 0.308 -18.083 1.00 93.56 190 GLU A C 1
ATOM 1600 O O . GLU A 1 190 ? 8.383 -0.858 -17.693 1.00 93.56 190 GLU A O 1
ATOM 1605 N N . PHE A 1 191 ? 8.474 1.336 -17.240 1.00 94.06 191 PHE A N 1
ATOM 1606 C CA . PHE A 1 191 ? 8.658 1.148 -15.806 1.00 94.06 191 PHE A CA 1
ATOM 1607 C C . PHE A 1 191 ? 7.502 0.350 -15.185 1.00 94.06 191 PHE A C 1
ATOM 1609 O O . PHE A 1 191 ? 7.741 -0.573 -14.409 1.00 94.06 191 PHE A O 1
ATOM 1616 N N . CYS A 1 192 ? 6.251 0.700 -15.505 1.00 93.38 192 CYS A N 1
ATOM 1617 C CA . CYS A 1 192 ? 5.079 0.023 -14.951 1.00 93.38 192 CYS A CA 1
ATOM 1618 C C . CYS A 1 192 ? 4.981 -1.427 -15.431 1.00 93.38 192 CYS A C 1
ATOM 1620 O O . CYS A 1 192 ? 4.640 -2.289 -14.627 1.00 93.38 192 CYS A O 1
ATOM 1622 N N . GLU A 1 193 ? 5.310 -1.712 -16.690 1.00 93.69 193 GLU A N 1
ATOM 1623 C CA . GLU A 1 193 ? 5.357 -3.071 -17.238 1.00 93.69 193 GLU A CA 1
ATOM 1624 C C . GLU A 1 193 ? 6.393 -3.924 -16.501 1.00 93.69 193 GLU A C 1
ATOM 1626 O O . GLU A 1 193 ? 6.021 -4.912 -15.866 1.00 93.69 193 GLU A O 1
ATOM 1631 N N . LYS A 1 194 ? 7.656 -3.486 -16.441 1.00 93.50 194 LYS A N 1
ATOM 1632 C CA . LYS A 1 194 ? 8.723 -4.211 -15.723 1.00 93.50 194 LYS A CA 1
ATOM 1633 C C . LYS A 1 194 ? 8.403 -4.394 -14.238 1.00 93.50 194 LYS A C 1
ATOM 1635 O O . LYS A 1 194 ? 8.606 -5.462 -13.661 1.00 93.50 194 LYS A O 1
ATOM 1640 N N . PHE A 1 195 ? 7.856 -3.364 -13.592 1.00 91.00 195 PHE A N 1
ATOM 1641 C CA . PHE A 1 195 ? 7.460 -3.458 -12.188 1.00 91.00 195 PHE A CA 1
ATOM 1642 C C . PHE A 1 195 ? 6.271 -4.401 -11.976 1.00 91.00 195 PHE A C 1
ATOM 1644 O O . PHE A 1 195 ? 6.180 -5.059 -10.939 1.00 91.00 195 PHE A O 1
ATOM 1651 N N . SER A 1 196 ? 5.360 -4.485 -12.946 1.00 91.69 196 SER A N 1
ATOM 1652 C CA . SER A 1 196 ? 4.232 -5.412 -12.905 1.00 91.69 196 SER A CA 1
ATOM 1653 C C . SER A 1 196 ? 4.690 -6.870 -12.971 1.00 91.69 196 SER A C 1
ATOM 1655 O O . SER A 1 196 ? 4.161 -7.704 -12.237 1.00 91.69 196 SER A O 1
ATOM 1657 N N . GLU A 1 197 ? 5.725 -7.172 -13.757 1.00 91.69 197 GLU A N 1
ATOM 1658 C CA . GLU A 1 197 ? 6.319 -8.508 -13.828 1.00 91.69 197 GLU A CA 1
ATOM 1659 C C . GLU A 1 197 ? 6.934 -8.920 -12.493 1.00 91.69 197 GLU A C 1
ATOM 1661 O O . GLU A 1 197 ? 6.654 -10.014 -12.000 1.00 91.69 197 GLU A O 1
ATOM 1666 N N . TYR A 1 198 ? 7.694 -8.013 -11.872 1.00 89.31 198 TYR A N 1
ATOM 1667 C CA . TYR A 1 198 ? 8.256 -8.220 -10.539 1.00 89.31 198 TYR A CA 1
ATOM 1668 C C . TYR A 1 198 ? 7.159 -8.481 -9.494 1.00 89.31 198 TYR A C 1
ATOM 1670 O O . TYR A 1 198 ? 7.237 -9.449 -8.737 1.00 89.31 198 TYR A O 1
ATOM 1678 N N . ILE A 1 199 ? 6.100 -7.661 -9.480 1.00 89.00 199 ILE A N 1
ATOM 1679 C CA . ILE A 1 199 ? 4.955 -7.848 -8.577 1.00 89.00 199 ILE A CA 1
ATOM 1680 C C . ILE A 1 199 ? 4.310 -9.221 -8.782 1.00 89.00 199 ILE A C 1
ATOM 1682 O O . ILE A 1 199 ? 3.987 -9.898 -7.807 1.00 89.00 199 ILE A O 1
ATOM 1686 N N . ARG A 1 200 ? 4.097 -9.626 -10.035 1.00 88.56 200 ARG A N 1
ATOM 1687 C CA . ARG A 1 200 ? 3.467 -10.905 -10.372 1.00 88.56 200 ARG A CA 1
ATOM 1688 C C . ARG A 1 200 ? 4.312 -12.084 -9.895 1.00 88.56 200 ARG A C 1
ATOM 1690 O O . ARG A 1 200 ? 3.764 -12.989 -9.275 1.00 88.56 200 ARG A O 1
ATOM 1697 N N . GLY A 1 201 ? 5.625 -12.056 -10.140 1.00 86.94 201 GLY A N 1
ATOM 1698 C CA . GLY A 1 201 ? 6.553 -13.069 -9.628 1.00 86.94 201 GLY A CA 1
ATOM 1699 C C . GLY A 1 201 ? 6.474 -13.172 -8.106 1.00 86.94 201 GLY A C 1
ATOM 1700 O O . GLY A 1 201 ? 6.209 -14.240 -7.564 1.00 86.94 201 GLY A O 1
ATOM 1701 N N . TRP A 1 202 ? 6.546 -12.027 -7.428 1.00 84.69 202 TRP A N 1
ATOM 1702 C CA . TRP A 1 202 ? 6.472 -11.959 -5.973 1.00 84.69 202 TRP A CA 1
ATOM 1703 C C . TRP A 1 202 ? 5.150 -12.497 -5.398 1.00 84.69 202 TRP A C 1
ATOM 1705 O O . TRP A 1 202 ? 5.157 -13.238 -4.415 1.00 84.69 202 TRP A O 1
ATOM 1715 N N . LEU A 1 203 ? 4.009 -12.155 -6.008 1.00 82.88 203 LEU A N 1
ATOM 1716 C CA . LEU A 1 203 ? 2.692 -12.658 -5.595 1.00 82.88 203 LEU A CA 1
ATOM 1717 C C . LEU A 1 203 ? 2.551 -14.169 -5.809 1.00 82.88 203 LEU A C 1
ATOM 1719 O O . LEU A 1 203 ? 1.939 -14.838 -4.975 1.00 82.88 203 LEU A O 1
ATOM 1723 N N . ASN A 1 204 ? 3.120 -14.703 -6.890 1.00 82.19 204 ASN A N 1
ATOM 1724 C CA . ASN A 1 204 ? 3.117 -16.137 -7.168 1.00 82.19 204 ASN A CA 1
ATOM 1725 C C . ASN A 1 204 ? 3.992 -16.910 -6.173 1.00 82.19 204 ASN A C 1
ATOM 1727 O O . ASN A 1 204 ? 3.562 -17.950 -5.678 1.00 82.19 204 ASN A O 1
ATOM 1731 N N . ASP A 1 205 ? 5.171 -16.390 -5.832 1.00 74.44 205 ASP A N 1
ATOM 1732 C CA . ASP A 1 205 ? 6.078 -17.025 -4.871 1.00 74.44 205 ASP A CA 1
ATOM 1733 C C . ASP A 1 205 ? 5.497 -17.006 -3.456 1.00 74.44 205 ASP A C 1
ATOM 1735 O O . ASP A 1 205 ? 5.400 -18.047 -2.809 1.00 74.44 205 ASP A O 1
ATOM 1739 N N . LYS A 1 206 ? 4.973 -15.855 -3.012 1.00 64.81 206 LYS A N 1
ATOM 1740 C CA . LYS A 1 206 ? 4.199 -15.768 -1.764 1.00 64.81 206 LYS A CA 1
ATOM 1741 C C . LYS A 1 206 ? 2.981 -16.684 -1.788 1.00 64.81 206 LYS A C 1
ATOM 1743 O O . LYS A 1 206 ? 2.592 -17.208 -0.754 1.00 64.81 206 LYS A O 1
ATOM 1748 N N . GLY A 1 207 ? 2.367 -16.887 -2.950 1.00 55.62 207 GLY A N 1
ATOM 1749 C CA . GLY A 1 207 ? 1.222 -17.772 -3.106 1.00 55.62 207 GLY A CA 1
ATOM 1750 C C . GLY A 1 207 ? 1.499 -19.232 -2.772 1.00 55.62 207 GLY A C 1
ATOM 1751 O O . GLY A 1 207 ? 0.589 -19.894 -2.279 1.00 55.62 207 GLY A O 1
ATOM 1752 N N . LYS A 1 208 ? 2.737 -19.691 -2.976 1.00 52.94 208 LYS A N 1
ATOM 1753 C CA . LYS A 1 208 ? 3.186 -21.056 -2.672 1.00 52.94 208 LYS A CA 1
ATOM 1754 C C . LYS A 1 208 ? 3.476 -21.284 -1.187 1.00 52.94 208 LYS A C 1
ATOM 1756 O O . LYS A 1 208 ? 3.402 -22.416 -0.748 1.00 52.94 208 LYS A O 1
ATOM 1761 N N . GLU A 1 209 ? 3.780 -20.237 -0.417 1.00 46.59 209 GLU A N 1
ATOM 1762 C CA . GLU A 1 209 ? 4.055 -20.349 1.030 1.00 46.59 209 GLU A CA 1
ATOM 1763 C C . GLU A 1 209 ? 2.785 -20.528 1.887 1.00 46.59 209 GLU A C 1
ATOM 1765 O O . GLU A 1 209 ? 2.880 -20.878 3.060 1.00 46.59 209 GLU A O 1
ATOM 1770 N N . PHE A 1 210 ? 1.600 -20.250 1.329 1.00 39.91 210 PHE A N 1
ATOM 1771 C CA . PHE A 1 210 ? 0.310 -20.301 2.038 1.00 39.91 210 PHE A CA 1
ATOM 1772 C C . PHE A 1 210 ? -0.632 -21.414 1.541 1.00 39.91 210 PHE A C 1
ATOM 1774 O O . PHE A 1 210 ? -1.780 -21.459 1.988 1.00 39.91 210 PHE A O 1
ATOM 1781 N N . ASN A 1 211 ? -0.166 -22.258 0.614 1.00 35.91 211 ASN A N 1
AT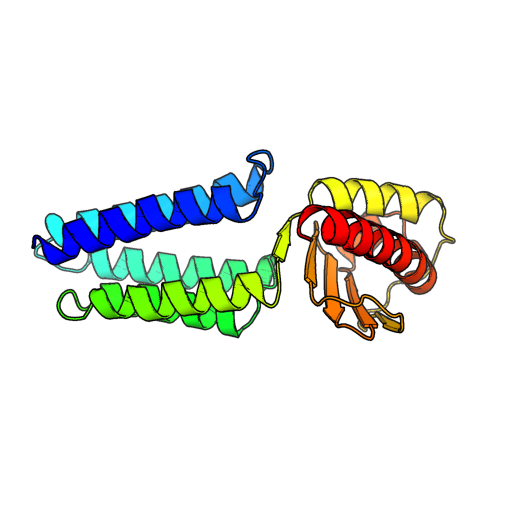OM 1782 C CA . ASN A 1 211 ? -0.846 -23.469 0.142 1.00 35.91 211 ASN A CA 1
ATOM 1783 C C . ASN A 1 211 ? -0.125 -24.696 0.698 1.00 35.91 211 ASN A C 1
ATOM 1785 O O . ASN A 1 211 ? -0.835 -25.666 1.033 1.00 35.91 211 ASN A O 1
#

Radius of gyration: 19.82 Å; chains: 1; bounding box: 40×41×56 Å